Protein AF-A0A938MLS5-F1 (afdb_monomer)

pLDDT: mean 85.24, std 15.12, range [30.44, 98.56]

Secondary structure (DSSP, 8-state):
-PPPPP---------------PPP-SS-SSS-HHHHHHHT--TTS----EEEEE-PPPGGGGSTTGGGSTT--GGG-EEEEEEEEEEBTEEEEEEEESSS---TTEEEEEEEESS--TTSS---TTSTT-SEEEEEETTEEEEEEE-TTSSEEPPP-EEEEEETTEEEEEEE----EETTEEEEEEEEEEEETTTTEEEEE--SEEEEEEPPBSSPPPPSS----TTS--SS-SSS-HHHHHHHT--TTS----EEEEE---GGGT--SS-GGG--GGG-EEEEEEEEEETTEEEEEEEESS----TT-EEEEEE-SS--TTSS--SSSTT-SEEEEEETTEEEEEEE-TTS-EE---

Radius of gyration: 25.38 Å; Cα contacts (8 Å, |Δi|>4): 782; chains: 1; bounding box: 72×78×80 Å

Mean predicted aligned error: 13.2 Å

Structure (mmCIF, N/CA/C/O backbone):
data_AF-A0A938MLS5-F1
#
_entry.id   AF-A0A938MLS5-F1
#
loop_
_atom_site.group_PDB
_atom_site.id
_atom_site.type_symbol
_atom_site.label_atom_id
_atom_site.label_alt_id
_atom_site.label_comp_id
_atom_site.label_asym_id
_atom_site.label_entity_id
_atom_site.label_seq_id
_atom_site.pdbx_PDB_ins_code
_atom_site.Cartn_x
_atom_site.Cartn_y
_atom_site.Cartn_z
_atom_site.occupancy
_atom_site.B_iso_or_equiv
_atom_site.auth_seq_id
_atom_site.auth_comp_id
_atom_site.auth_asym_id
_atom_site.auth_atom_id
_atom_site.pdbx_PDB_model_num
ATOM 1 N N . MET A 1 1 ? 42.392 -46.126 56.881 1.00 40.50 1 MET A N 1
ATOM 2 C CA . MET A 1 1 ? 42.510 -45.158 55.770 1.00 40.50 1 MET A CA 1
ATOM 3 C C . MET A 1 1 ? 41.306 -45.331 54.859 1.00 40.50 1 MET A C 1
ATOM 5 O O . MET A 1 1 ? 41.223 -46.336 54.169 1.00 40.50 1 MET A O 1
ATOM 9 N N . ARG A 1 2 ? 40.318 -44.435 54.952 1.00 40.38 2 ARG A N 1
ATOM 10 C CA . ARG A 1 2 ? 39.109 -44.446 54.115 1.00 40.38 2 ARG A CA 1
ATOM 11 C C . ARG A 1 2 ? 39.270 -43.355 53.056 1.00 40.38 2 ARG A C 1
ATOM 13 O O . ARG A 1 2 ? 39.449 -42.197 53.412 1.00 40.38 2 ARG A O 1
ATOM 20 N N . TYR A 1 3 ? 39.267 -43.753 51.787 1.00 39.03 3 TYR A N 1
ATOM 21 C CA . TYR A 1 3 ? 39.334 -42.861 50.630 1.00 39.03 3 TYR A CA 1
ATOM 22 C C . TYR A 1 3 ? 38.008 -42.102 50.480 1.00 39.03 3 TYR A C 1
ATOM 24 O O . TYR A 1 3 ? 36.959 -42.720 50.306 1.00 39.03 3 TYR A O 1
ATOM 32 N N . VAL A 1 4 ? 38.064 -40.772 50.541 1.00 41.56 4 VAL A N 1
ATOM 33 C CA . VAL A 1 4 ? 36.954 -39.870 50.203 1.00 41.56 4 VAL A CA 1
ATOM 34 C C . VAL A 1 4 ? 37.092 -39.514 48.721 1.00 41.56 4 VAL A C 1
ATOM 36 O O . VAL A 1 4 ? 38.136 -39.026 48.297 1.00 41.56 4 VAL A O 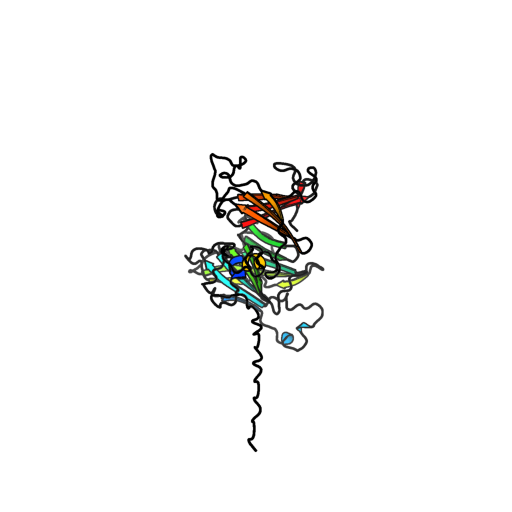1
ATOM 39 N N . ARG A 1 5 ? 36.061 -39.811 47.922 1.00 39.50 5 ARG A N 1
ATOM 40 C CA . ARG A 1 5 ? 35.966 -39.412 46.508 1.00 39.50 5 ARG A CA 1
ATOM 41 C C . ARG A 1 5 ? 35.558 -37.933 46.417 1.00 39.50 5 ARG A C 1
ATOM 43 O O . ARG A 1 5 ? 34.668 -37.539 47.171 1.00 39.50 5 ARG A O 1
ATOM 50 N N . PRO A 1 6 ? 36.137 -37.129 45.509 1.00 41.12 6 PRO A N 1
ATOM 51 C CA . PRO A 1 6 ? 35.698 -35.757 45.306 1.00 41.12 6 PRO A CA 1
ATOM 52 C C . PRO A 1 6 ? 34.398 -35.731 44.492 1.00 41.12 6 PRO A C 1
ATOM 54 O O . PRO A 1 6 ? 34.233 -36.458 43.512 1.00 41.12 6 PRO A O 1
ATOM 57 N N . LEU A 1 7 ? 33.470 -34.891 44.942 1.00 38.00 7 LEU A N 1
ATOM 58 C CA . LEU A 1 7 ? 32.201 -34.588 44.297 1.00 38.00 7 LEU A CA 1
ATOM 59 C C . LEU A 1 7 ? 32.482 -33.640 43.115 1.00 38.00 7 LEU A C 1
ATOM 61 O O . LEU A 1 7 ? 32.862 -32.490 43.323 1.00 38.00 7 LEU A O 1
ATOM 65 N N . CYS A 1 8 ? 32.329 -34.117 41.878 1.00 31.58 8 CYS A N 1
ATOM 66 C CA . CYS A 1 8 ? 32.271 -33.247 40.703 1.00 31.58 8 CYS A CA 1
ATOM 67 C C . CYS A 1 8 ? 30.942 -32.485 40.732 1.00 31.58 8 CYS A C 1
ATOM 69 O O . CYS A 1 8 ? 29.886 -33.059 40.477 1.00 31.58 8 CYS A O 1
ATOM 71 N N . VAL A 1 9 ? 31.002 -31.194 41.054 1.00 37.91 9 VAL A N 1
ATOM 72 C CA . VAL A 1 9 ? 29.896 -30.257 40.842 1.00 37.91 9 VAL A CA 1
ATOM 73 C C . VAL A 1 9 ? 29.817 -29.994 39.341 1.00 37.91 9 VAL A C 1
ATOM 75 O O . VAL A 1 9 ? 30.684 -29.340 38.767 1.00 37.91 9 VAL A O 1
ATOM 78 N N . LEU A 1 10 ? 28.811 -30.582 38.697 1.00 34.03 10 LEU A N 1
ATOM 79 C CA . LEU A 1 10 ? 28.478 -30.332 37.302 1.00 34.03 10 LEU A CA 1
ATOM 80 C C . LEU A 1 10 ? 27.717 -29.001 37.242 1.00 34.03 10 LEU A C 1
ATOM 82 O O . LEU A 1 10 ? 26.540 -28.933 37.594 1.00 34.03 10 LEU A O 1
ATOM 86 N N . THR A 1 11 ? 28.399 -27.930 36.850 1.00 38.31 11 THR A N 1
ATOM 87 C CA . THR A 1 11 ? 27.770 -26.635 36.585 1.00 38.31 11 THR A CA 1
ATOM 88 C C . THR A 1 11 ? 26.922 -26.764 35.319 1.00 38.31 11 THR A C 1
ATOM 90 O O . THR A 1 11 ? 27.451 -26.843 34.212 1.00 38.31 11 THR A O 1
ATOM 93 N N . LEU A 1 12 ? 25.601 -26.830 35.485 1.00 33.62 12 LEU A N 1
ATOM 94 C CA . LEU A 1 12 ? 24.630 -26.705 34.401 1.00 33.62 12 LEU A CA 1
ATOM 95 C C . LEU A 1 12 ? 24.704 -25.268 33.871 1.00 33.62 12 LEU A C 1
ATOM 97 O O . LEU A 1 12 ? 24.136 -24.346 34.449 1.00 33.62 12 LEU A O 1
ATOM 101 N N . VAL A 1 13 ? 25.456 -25.074 32.788 1.00 36.38 13 VAL A N 1
ATOM 102 C CA . VAL A 1 13 ? 25.395 -23.856 31.979 1.00 36.38 13 VAL A CA 1
ATOM 103 C C . VAL A 1 13 ? 24.046 -23.880 31.271 1.00 36.38 13 VAL A C 1
ATOM 105 O O . VAL A 1 13 ? 23.847 -24.614 30.304 1.00 36.38 13 VAL A O 1
ATOM 108 N N . SER A 1 14 ? 23.094 -23.116 31.796 1.00 35.25 14 SER A N 1
ATOM 109 C CA . SER A 1 14 ? 21.857 -22.777 31.106 1.00 35.25 14 SER A CA 1
ATOM 110 C C . SER A 1 14 ? 22.218 -22.040 29.816 1.00 35.25 14 SER A C 1
ATOM 112 O O . SER A 1 14 ? 22.591 -20.866 29.857 1.00 35.25 14 SER A O 1
ATOM 114 N N . LEU A 1 15 ? 22.133 -22.730 28.675 1.00 34.91 15 LEU A N 1
ATOM 115 C CA . LEU A 1 15 ? 22.033 -22.080 27.373 1.00 34.91 15 LEU A CA 1
ATOM 116 C C . LEU A 1 15 ? 20.741 -21.258 27.383 1.00 34.91 15 LEU A C 1
ATOM 118 O O . LEU A 1 15 ? 19.657 -21.778 27.118 1.00 34.91 15 LEU A O 1
ATOM 122 N N . ALA A 1 16 ? 20.862 -19.975 27.723 1.00 36.06 16 ALA A N 1
ATOM 123 C CA . ALA A 1 16 ? 19.875 -18.979 27.355 1.00 36.06 16 ALA A CA 1
ATOM 124 C C . ALA A 1 16 ? 19.794 -19.016 25.829 1.00 36.06 16 ALA A C 1
ATOM 126 O O . ALA A 1 16 ? 20.703 -18.590 25.118 1.00 36.06 16 ALA A O 1
ATOM 127 N N . SER A 1 17 ? 18.746 -19.670 25.343 1.00 37.03 17 SER A N 1
ATOM 128 C CA . SER A 1 17 ? 18.426 -19.723 23.931 1.00 37.03 17 SER A CA 1
ATOM 129 C C . SER A 1 17 ? 18.063 -18.299 23.543 1.00 37.03 17 SER A C 1
ATOM 131 O O . SER A 1 17 ? 17.009 -17.806 23.935 1.00 37.03 17 SER A O 1
ATOM 133 N N . CYS A 1 18 ? 18.960 -17.622 22.829 1.00 30.44 18 CYS A N 1
ATOM 134 C CA . CYS A 1 18 ? 18.618 -16.434 22.065 1.00 30.44 18 CYS A CA 1
ATOM 135 C C . CYS A 1 18 ? 17.619 -16.878 20.993 1.00 30.44 18 CYS A C 1
ATOM 137 O O . CYS A 1 18 ? 18.001 -17.186 19.866 1.00 30.44 18 CYS A O 1
ATOM 139 N N . PHE A 1 19 ? 16.344 -16.994 21.360 1.00 33.84 19 PHE A N 1
ATOM 140 C CA . PHE A 1 19 ? 15.273 -16.991 20.386 1.00 33.84 19 PHE A CA 1
ATOM 141 C C . PHE A 1 19 ? 15.296 -15.595 19.781 1.00 33.84 19 PHE A C 1
ATOM 143 O O . PHE A 1 19 ? 14.794 -14.642 20.370 1.00 33.84 19 PHE A O 1
ATOM 150 N N . SER A 1 20 ? 15.948 -15.463 18.626 1.00 37.16 20 SER A N 1
ATOM 151 C CA . SER A 1 20 ? 15.579 -14.427 17.675 1.00 37.16 20 SER A CA 1
ATOM 152 C C . SER A 1 20 ? 14.064 -14.512 17.552 1.00 37.16 20 SER A C 1
ATOM 154 O O . SER A 1 20 ? 13.547 -15.557 17.155 1.00 37.16 20 SER A O 1
ATOM 156 N N . ALA A 1 21 ? 13.360 -13.477 18.002 1.00 40.62 21 ALA A N 1
ATOM 157 C CA . ALA A 1 21 ? 11.932 -13.360 17.795 1.00 40.62 21 ALA A CA 1
ATOM 158 C C . ALA A 1 21 ? 11.723 -13.267 16.280 1.00 40.62 21 ALA A C 1
ATOM 160 O O . ALA A 1 21 ? 11.820 -12.195 15.691 1.00 40.62 21 ALA A O 1
ATOM 161 N N . PHE A 1 22 ? 11.555 -14.413 15.620 1.00 49.53 22 PHE A N 1
ATOM 162 C CA . PHE A 1 22 ? 10.971 -14.423 14.293 1.00 49.53 22 PHE A CA 1
ATOM 163 C C . PHE A 1 22 ? 9.578 -13.837 14.469 1.00 49.53 22 PHE A C 1
ATOM 165 O O . PHE A 1 22 ? 8.822 -14.309 15.322 1.00 49.53 22 PHE A O 1
ATOM 172 N N . ALA A 1 23 ? 9.287 -12.772 13.724 1.00 68.44 23 ALA A N 1
ATOM 173 C CA . ALA A 1 23 ? 7.943 -12.229 13.668 1.00 68.44 23 ALA A CA 1
ATOM 174 C C . ALA A 1 23 ? 6.982 -13.387 13.352 1.00 68.44 23 ALA A C 1
ATOM 176 O O . ALA A 1 23 ? 7.287 -14.228 12.502 1.00 68.44 23 ALA A O 1
ATOM 177 N N . GLN A 1 24 ? 5.897 -13.487 14.118 1.00 83.75 24 GLN A N 1
ATOM 178 C CA . GLN A 1 24 ? 4.933 -14.576 13.994 1.00 83.75 24 GLN A CA 1
ATOM 179 C C . GLN A 1 24 ? 4.370 -14.599 12.565 1.00 83.75 24 GLN A C 1
ATOM 181 O O . GLN A 1 24 ? 4.026 -13.545 12.045 1.00 83.75 24 GLN A O 1
ATOM 186 N N . ASP A 1 25 ? 4.329 -15.778 11.951 1.00 88.12 25 ASP A N 1
ATOM 187 C CA . ASP A 1 25 ? 3.757 -16.057 10.625 1.00 88.12 25 ASP A CA 1
ATOM 188 C C . ASP A 1 25 ? 2.872 -17.300 10.799 1.00 88.12 25 ASP A C 1
ATOM 190 O O . ASP A 1 25 ? 3.352 -18.440 10.862 1.00 88.12 25 ASP A O 1
ATOM 194 N N . THR A 1 26 ? 1.589 -17.056 11.060 1.00 87.19 26 THR A N 1
ATOM 195 C CA . THR A 1 26 ? 0.639 -18.050 11.567 1.00 87.19 26 THR A CA 1
ATOM 196 C C . THR A 1 26 ? 0.266 -19.090 10.509 1.00 87.19 26 THR A C 1
ATOM 198 O O . THR A 1 26 ? 0.048 -20.257 10.855 1.00 87.19 26 THR A O 1
ATOM 201 N N . ASP A 1 27 ? 0.223 -18.717 9.231 1.00 91.25 27 ASP A N 1
ATOM 202 C CA . ASP A 1 27 ? -0.108 -19.623 8.128 1.00 91.25 27 ASP A CA 1
ATOM 203 C C . ASP A 1 27 ? 1.104 -20.087 7.301 1.00 91.25 27 ASP A C 1
ATOM 205 O O . ASP A 1 27 ? 0.963 -20.977 6.453 1.00 91.25 27 ASP A O 1
ATOM 209 N N . SER A 1 28 ? 2.301 -19.596 7.641 1.00 92.44 28 SER A N 1
ATOM 210 C CA . SER A 1 28 ? 3.584 -19.982 7.052 1.00 92.44 28 SER A CA 1
ATOM 211 C C . SER A 1 28 ? 3.696 -19.671 5.557 1.00 92.44 28 SER A C 1
ATOM 213 O O . SER A 1 28 ? 4.365 -20.410 4.820 1.00 92.44 28 SER A O 1
ATOM 215 N N . ASP A 1 29 ? 3.050 -18.603 5.088 1.00 90.31 29 ASP A N 1
ATOM 216 C CA . ASP A 1 29 ? 3.154 -18.136 3.702 1.00 90.31 29 ASP A CA 1
ATOM 217 C C . ASP A 1 29 ? 4.360 -17.206 3.449 1.00 90.31 29 ASP A C 1
ATOM 219 O O . ASP A 1 29 ? 4.709 -16.908 2.295 1.00 90.31 29 ASP A O 1
ATOM 223 N N . GLY A 1 30 ? 5.069 -16.835 4.520 1.00 89.19 30 GLY A N 1
ATOM 224 C CA . GLY A 1 30 ? 6.249 -15.981 4.507 1.00 89.19 30 GLY A CA 1
ATOM 225 C C . GLY A 1 30 ? 5.959 -14.496 4.735 1.00 89.19 30 GLY A C 1
ATOM 226 O O . GLY A 1 30 ? 6.896 -13.693 4.638 1.00 89.19 30 GLY A O 1
ATOM 227 N N . LEU A 1 31 ? 4.710 -14.108 5.002 1.00 89.62 31 LEU A N 1
ATOM 228 C CA . LEU A 1 31 ? 4.329 -12.789 5.499 1.00 89.62 31 LEU A CA 1
ATOM 229 C C . LEU A 1 31 ? 4.125 -12.852 7.023 1.00 89.62 31 LEU A C 1
ATOM 231 O O . LEU A 1 31 ? 3.335 -13.647 7.504 1.00 89.62 31 LEU A O 1
ATOM 235 N N . PRO A 1 32 ? 4.795 -11.996 7.811 1.00 88.06 32 PRO A N 1
ATOM 236 C CA . PRO A 1 32 ? 4.496 -11.900 9.233 1.00 88.06 32 PRO A CA 1
ATOM 237 C C . PRO A 1 32 ? 3.084 -11.365 9.501 1.00 88.06 32 PRO A C 1
ATOM 239 O O . PRO A 1 32 ? 2.665 -10.397 8.860 1.00 88.06 32 PRO A O 1
ATOM 242 N N . ASP A 1 33 ? 2.422 -11.879 10.537 1.00 81.31 33 ASP A N 1
ATOM 243 C CA . ASP A 1 33 ? 1.063 -11.523 10.964 1.00 81.31 33 ASP A CA 1
ATOM 244 C C . ASP A 1 33 ? 0.868 -10.000 11.101 1.00 81.31 33 ASP A C 1
ATOM 246 O O . ASP A 1 33 ? -0.179 -9.445 10.753 1.00 81.31 33 ASP A O 1
ATOM 250 N N . ALA A 1 34 ? 1.885 -9.290 11.600 1.00 76.19 34 ALA A N 1
ATOM 251 C CA . ALA A 1 34 ? 1.857 -7.834 11.749 1.00 76.19 34 ALA A CA 1
ATOM 252 C C . ALA A 1 34 ? 1.826 -7.112 10.389 1.00 76.19 34 ALA A C 1
ATOM 254 O O . ALA A 1 34 ? 1.058 -6.162 10.181 1.00 76.19 34 ALA A O 1
ATOM 255 N N . LEU A 1 35 ? 2.628 -7.585 9.430 1.00 81.81 35 LEU A N 1
ATOM 256 C CA . LEU A 1 35 ? 2.635 -7.066 8.066 1.00 81.81 35 LEU A CA 1
ATOM 257 C C . LEU A 1 35 ? 1.309 -7.378 7.366 1.00 81.81 35 LEU A C 1
ATOM 259 O O . LEU A 1 35 ? 0.753 -6.522 6.677 1.00 81.81 35 LEU A O 1
ATOM 263 N N . GLU A 1 36 ? 0.763 -8.563 7.586 1.00 86.81 36 GLU A N 1
ATOM 264 C CA . GLU A 1 36 ? -0.542 -8.957 7.076 1.00 86.81 36 GLU A CA 1
ATOM 265 C C . GLU A 1 36 ? -1.688 -8.098 7.611 1.00 86.81 36 GLU A C 1
ATOM 267 O O . GLU A 1 36 ? -2.502 -7.589 6.834 1.00 86.81 36 GLU A O 1
ATOM 272 N N . ALA A 1 37 ? -1.716 -7.839 8.920 1.00 79.94 37 ALA A N 1
ATOM 273 C CA . ALA A 1 37 ? -2.691 -6.944 9.538 1.00 79.94 37 ALA A CA 1
ATOM 274 C C . ALA A 1 37 ? -2.623 -5.529 8.938 1.00 79.94 37 ALA A C 1
ATOM 276 O O . ALA A 1 37 ? -3.653 -4.905 8.658 1.00 79.94 37 ALA A O 1
ATOM 277 N N . ARG A 1 38 ? -1.407 -5.035 8.670 1.00 79.50 38 ARG A N 1
ATOM 278 C CA . ARG A 1 38 ? -1.177 -3.752 7.991 1.00 79.50 38 ARG A CA 1
ATOM 279 C C . ARG A 1 38 ? -1.649 -3.768 6.536 1.00 79.50 38 ARG A C 1
ATOM 281 O O . ARG A 1 38 ? -2.229 -2.789 6.060 1.00 79.50 38 ARG A O 1
ATOM 288 N N . LEU A 1 39 ? -1.411 -4.860 5.814 1.00 86.81 39 LEU A N 1
ATOM 289 C CA . LEU A 1 39 ? -1.849 -5.035 4.429 1.00 86.81 39 LEU A CA 1
ATOM 290 C C . LEU A 1 39 ? -3.354 -5.335 4.329 1.00 86.81 39 LEU A C 1
ATOM 292 O O . LEU A 1 39 ? -3.946 -5.141 3.264 1.00 86.81 39 LEU A O 1
ATOM 296 N N . GLY A 1 40 ? -4.006 -5.734 5.421 1.00 87.31 40 GLY A N 1
ATOM 297 C CA . GLY A 1 40 ? -5.393 -6.193 5.432 1.00 87.31 40 GLY A CA 1
ATOM 298 C C . GLY A 1 40 ? -5.558 -7.554 4.747 1.00 87.31 40 GLY A C 1
ATOM 299 O O . GLY A 1 40 ? -6.551 -7.755 4.035 1.00 87.31 40 GLY A O 1
ATOM 300 N N . THR A 1 41 ? -4.572 -8.442 4.894 1.00 89.69 41 THR A N 1
ATOM 301 C CA . THR A 1 41 ? -4.698 -9.887 4.628 1.00 89.69 41 THR A CA 1
ATOM 302 C C . THR A 1 41 ? -5.110 -10.604 5.919 1.00 89.69 41 THR A C 1
ATOM 304 O O . THR A 1 41 ? -5.488 -9.947 6.892 1.00 89.69 41 THR A O 1
ATOM 307 N N . ASN A 1 42 ? -5.197 -11.934 5.910 1.00 88.12 42 ASN A N 1
ATOM 308 C CA . ASN A 1 42 ? -5.632 -12.699 7.076 1.00 88.12 42 ASN A CA 1
ATOM 309 C C . ASN A 1 42 ? -4.524 -13.667 7.498 1.00 88.12 42 ASN A C 1
ATOM 311 O O . ASN A 1 42 ? -4.365 -14.645 6.774 1.00 88.12 42 ASN A O 1
ATOM 315 N N . PRO A 1 43 ? -3.940 -13.500 8.700 1.00 87.75 43 PRO A N 1
ATOM 316 C CA . PRO A 1 43 ? -2.814 -14.326 9.136 1.00 87.75 43 PRO A CA 1
ATOM 317 C C . PRO A 1 43 ? -3.065 -15.817 9.317 1.00 87.75 43 PRO A C 1
ATOM 319 O O . PRO A 1 43 ? -2.157 -16.602 9.550 1.00 87.75 43 PRO A O 1
ATOM 322 N N . ALA A 1 44 ? -4.325 -16.237 9.270 1.00 88.62 44 ALA A N 1
ATOM 323 C CA . ALA A 1 44 ? -4.684 -17.644 9.325 1.00 88.62 44 ALA A CA 1
ATOM 324 C C . ALA A 1 44 ? -4.906 -18.260 7.933 1.00 88.62 44 ALA A C 1
ATOM 326 O O . ALA A 1 44 ? -5.380 -19.398 7.854 1.00 88.62 44 ALA A O 1
ATOM 327 N N . VAL A 1 45 ? -4.689 -17.521 6.837 1.00 89.44 45 VAL A N 1
ATOM 328 C CA . VAL A 1 45 ? -4.978 -17.987 5.476 1.00 89.44 45 VAL A CA 1
ATOM 329 C C . VAL A 1 45 ? -3.901 -17.560 4.488 1.00 89.44 45 VAL A C 1
ATOM 331 O O . VAL A 1 45 ? -3.988 -16.482 3.904 1.00 89.44 45 VAL A O 1
ATOM 334 N N . ALA A 1 46 ? -3.031 -18.524 4.186 1.00 93.44 46 ALA A N 1
ATOM 335 C CA . ALA A 1 46 ? -1.909 -18.351 3.281 1.00 93.44 46 ALA A CA 1
ATOM 336 C C . ALA A 1 46 ? -2.345 -17.829 1.907 1.00 93.44 46 ALA A C 1
ATOM 338 O O . ALA A 1 46 ? -3.156 -18.459 1.202 1.00 93.44 46 ALA A O 1
ATOM 339 N N . GLU A 1 47 ? -1.762 -16.709 1.484 1.00 92.06 47 GLU A N 1
ATOM 340 C CA . GLU A 1 47 ? -2.052 -16.112 0.191 1.00 92.06 47 GLU A CA 1
ATOM 341 C C . GLU A 1 47 ? -1.159 -16.709 -0.899 1.00 92.06 47 GLU A C 1
ATOM 343 O O . GLU A 1 47 ? 0.065 -16.573 -0.938 1.00 92.06 47 GLU A O 1
ATOM 348 N N . LYS A 1 48 ? -1.787 -17.374 -1.872 1.00 92.88 48 LYS A N 1
ATOM 349 C CA . LYS A 1 48 ? -1.051 -17.969 -2.989 1.00 92.88 48 LYS A CA 1
ATOM 350 C C . LYS A 1 48 ? -0.629 -16.888 -3.986 1.00 92.88 48 LYS A C 1
ATOM 352 O O . LYS A 1 48 ? -1.408 -16.531 -4.868 1.00 92.88 48 LYS A O 1
ATOM 357 N N . LEU A 1 49 ? 0.609 -16.419 -3.882 1.00 95.94 49 LEU A N 1
ATOM 358 C CA . LEU A 1 49 ? 1.224 -15.490 -4.833 1.00 95.94 49 LEU A CA 1
ATOM 359 C C . LEU A 1 49 ? 1.616 -16.205 -6.138 1.00 95.94 49 LEU A C 1
ATOM 361 O O . LEU A 1 49 ? 2.538 -17.021 -6.160 1.00 95.94 49 LEU A O 1
ATOM 365 N N . ASP A 1 50 ? 0.936 -15.881 -7.240 1.00 96.44 50 ASP A N 1
ATOM 366 C CA . ASP A 1 50 ? 1.293 -16.356 -8.581 1.00 96.44 50 ASP A CA 1
ATOM 367 C C . ASP A 1 50 ? 2.140 -15.291 -9.303 1.00 96.44 50 ASP A C 1
ATOM 369 O O . ASP A 1 50 ? 1.796 -14.108 -9.303 1.00 96.44 50 ASP A O 1
ATOM 373 N N . ALA A 1 51 ? 3.249 -15.688 -9.933 1.00 97.25 51 ALA A N 1
ATOM 374 C CA . ALA A 1 51 ? 4.076 -14.762 -10.707 1.00 97.25 51 ALA A CA 1
ATOM 375 C C . ALA A 1 51 ? 3.340 -14.315 -11.982 1.00 97.25 51 ALA A C 1
ATOM 377 O O . ALA A 1 51 ? 2.917 -15.145 -12.786 1.00 97.25 51 ALA A O 1
ATOM 378 N N . VAL A 1 52 ? 3.215 -13.001 -12.174 1.00 97.69 52 VAL A N 1
ATOM 379 C CA . VAL A 1 52 ? 2.595 -12.387 -13.365 1.00 97.69 52 VAL A CA 1
ATOM 380 C C . VAL A 1 52 ? 3.623 -11.718 -14.275 1.00 97.69 52 VAL A C 1
ATOM 382 O O . VAL A 1 52 ? 3.339 -11.439 -15.437 1.00 97.69 52 VAL A O 1
ATOM 385 N N . TRP A 1 53 ? 4.833 -11.490 -13.763 1.00 98.06 53 TRP A N 1
ATOM 386 C CA . TRP A 1 53 ? 5.981 -11.013 -14.522 1.00 98.06 53 TRP A CA 1
ATOM 387 C C . TRP A 1 53 ? 7.282 -11.462 -13.857 1.00 98.06 53 TRP A C 1
ATOM 389 O O . TRP A 1 53 ? 7.394 -11.410 -12.631 1.00 98.06 53 TRP A O 1
ATOM 399 N N . GLU A 1 54 ? 8.276 -11.846 -14.660 1.00 97.19 54 GLU A N 1
ATOM 400 C CA . GLU A 1 54 ? 9.625 -12.163 -14.189 1.00 97.19 54 GLU A CA 1
ATOM 401 C C . GLU A 1 54 ? 10.696 -11.650 -15.164 1.00 97.19 54 GLU A C 1
ATOM 403 O O . GLU A 1 54 ? 10.577 -11.799 -16.382 1.00 97.19 54 GLU A O 1
ATOM 408 N N . LYS A 1 55 ? 11.782 -11.102 -14.614 1.00 94.50 55 LYS A N 1
ATOM 409 C CA . LYS A 1 55 ? 13.031 -10.779 -15.309 1.00 94.50 55 LYS A CA 1
ATOM 410 C C . LYS A 1 55 ? 14.142 -11.667 -14.740 1.00 94.50 55 LYS A C 1
ATOM 412 O O . LYS A 1 55 ? 14.641 -11.384 -13.646 1.00 94.50 55 LYS A O 1
ATOM 417 N N . PRO A 1 56 ? 14.549 -12.733 -15.450 1.00 89.06 56 PRO A N 1
ATOM 418 C CA . PRO A 1 56 ? 15.618 -13.603 -14.980 1.00 89.06 56 PRO A CA 1
ATOM 419 C C . PRO A 1 56 ? 16.948 -12.849 -14.902 1.00 89.06 56 PRO A C 1
ATOM 421 O O . PRO A 1 56 ? 17.161 -11.854 -15.599 1.00 89.06 56 PRO A O 1
ATOM 424 N N . ALA A 1 57 ? 17.856 -13.341 -14.058 1.00 86.00 57 ALA A N 1
ATOM 425 C CA . ALA A 1 57 ? 19.204 -12.799 -13.991 1.00 86.00 57 ALA A CA 1
ATOM 426 C C . ALA A 1 57 ? 19.961 -13.071 -15.299 1.00 86.00 57 ALA A C 1
ATOM 428 O O . ALA A 1 57 ? 20.019 -14.217 -15.758 1.00 86.00 57 ALA A O 1
ATOM 429 N N . ALA A 1 58 ? 20.551 -12.035 -15.895 1.00 84.00 58 ALA A N 1
ATOM 430 C CA . ALA A 1 58 ? 21.386 -12.201 -17.082 1.00 84.00 58 ALA A CA 1
ATOM 431 C C . ALA A 1 58 ? 22.675 -12.978 -16.731 1.00 84.00 58 ALA A C 1
ATOM 433 O O . ALA A 1 58 ? 23.145 -12.893 -15.594 1.00 84.00 58 ALA A O 1
ATOM 434 N N . PRO A 1 59 ? 23.302 -13.707 -17.673 1.00 84.38 59 PRO A N 1
ATOM 435 C CA . PRO A 1 59 ? 24.545 -14.443 -17.402 1.00 84.38 59 PRO A CA 1
ATOM 436 C C . PRO A 1 59 ? 25.660 -13.557 -16.820 1.00 84.38 59 PRO A C 1
ATOM 438 O O . PRO A 1 59 ? 26.430 -13.970 -15.958 1.00 84.38 59 PRO A O 1
ATOM 441 N N . GLU A 1 60 ? 25.721 -12.302 -17.253 1.00 82.31 60 GLU A N 1
ATOM 442 C CA . GLU A 1 60 ? 26.654 -11.284 -16.776 1.00 82.31 60 GLU A CA 1
ATOM 443 C C . GLU A 1 60 ? 26.468 -10.964 -15.294 1.00 82.31 60 GLU A C 1
ATOM 445 O O . GLU A 1 60 ? 27.453 -10.668 -14.621 1.00 82.31 60 GLU A O 1
ATOM 450 N N . GLU A 1 61 ? 25.234 -11.044 -14.798 1.00 82.00 61 GLU A N 1
ATOM 451 C CA . GLU A 1 61 ? 24.855 -10.766 -13.408 1.00 82.00 61 GLU A CA 1
ATOM 452 C C . GLU A 1 61 ? 25.297 -11.879 -12.455 1.00 82.00 61 GLU A C 1
ATOM 454 O O . GLU A 1 61 ? 25.406 -11.666 -11.253 1.00 82.00 61 GLU A O 1
ATOM 459 N N . GLN A 1 62 ? 25.614 -13.056 -12.998 1.00 80.75 62 GLN A N 1
ATOM 460 C CA . GLN A 1 62 ? 26.118 -14.203 -12.241 1.00 80.75 62 GLN A CA 1
ATOM 461 C C . GLN A 1 62 ? 27.634 -14.119 -12.002 1.00 80.75 62 GLN A C 1
ATOM 463 O O . GLN A 1 62 ? 28.194 -14.920 -11.253 1.00 80.75 62 GLN A O 1
ATOM 468 N N . LYS A 1 63 ? 28.325 -13.171 -12.650 1.00 84.06 63 LYS A N 1
ATOM 469 C CA . LYS A 1 63 ? 29.769 -12.978 -12.487 1.00 84.06 63 LYS A CA 1
ATOM 470 C C . LYS A 1 63 ? 30.056 -12.336 -11.116 1.00 84.06 63 LYS A C 1
ATOM 472 O O . LYS A 1 63 ? 29.379 -11.368 -10.758 1.00 84.06 63 LYS A O 1
ATOM 477 N N . PRO A 1 64 ? 31.073 -12.809 -10.365 1.00 81.81 64 PRO A N 1
ATOM 478 C CA . PRO A 1 64 ? 31.478 -12.182 -9.106 1.00 81.81 64 PRO A CA 1
ATOM 479 C C . PRO A 1 64 ? 31.745 -10.681 -9.276 1.00 81.81 64 PRO A C 1
ATOM 481 O O . PRO A 1 64 ? 32.332 -10.266 -10.276 1.00 81.81 64 PRO A O 1
ATOM 484 N N . GLY A 1 65 ? 31.296 -9.871 -8.315 1.00 79.38 65 GLY A N 1
ATOM 485 C CA . GLY A 1 65 ? 31.454 -8.414 -8.340 1.00 79.38 65 GLY A CA 1
ATOM 486 C C . GLY A 1 65 ? 30.498 -7.667 -9.281 1.00 79.38 65 GLY A C 1
ATOM 487 O O . GLY A 1 65 ? 30.597 -6.447 -9.389 1.00 79.38 65 GLY A O 1
ATOM 488 N N . PHE A 1 66 ? 29.549 -8.333 -9.960 1.00 82.25 66 PHE A N 1
ATOM 489 C CA . PHE A 1 66 ? 28.576 -7.622 -10.804 1.00 82.25 66 PHE A CA 1
ATOM 490 C C . PHE A 1 66 ? 27.765 -6.592 -10.006 1.00 82.25 66 PHE A C 1
ATOM 492 O O . PHE A 1 66 ? 27.595 -5.462 -10.461 1.00 82.25 66 PHE A O 1
ATOM 499 N N . PHE A 1 67 ? 27.301 -6.973 -8.816 1.00 78.12 67 PHE A N 1
ATOM 500 C CA . PHE A 1 67 ? 26.496 -6.113 -7.947 1.00 78.12 67 PHE A CA 1
ATOM 501 C C . PHE A 1 67 ? 27.308 -5.016 -7.237 1.00 78.12 67 PHE A C 1
ATOM 503 O O . PHE A 1 67 ? 26.720 -4.124 -6.640 1.00 78.12 67 PHE A O 1
ATOM 510 N N . GLU A 1 68 ? 28.640 -5.046 -7.338 1.00 82.19 68 GLU A N 1
ATOM 511 C CA . GLU A 1 68 ? 29.551 -4.033 -6.777 1.00 82.19 68 GLU A CA 1
ATOM 512 C C . GLU A 1 68 ? 29.863 -2.911 -7.783 1.00 82.19 68 GLU A C 1
ATOM 514 O O . GLU A 1 68 ? 30.621 -1.984 -7.491 1.00 82.19 68 GLU A O 1
ATOM 519 N N . LYS A 1 69 ? 29.297 -2.983 -8.996 1.00 80.69 69 LYS A N 1
ATOM 520 C CA . LYS A 1 69 ? 29.498 -1.966 -10.029 1.00 80.69 69 LYS A CA 1
ATOM 521 C C . LYS A 1 69 ? 28.965 -0.605 -9.562 1.00 80.69 69 LYS A C 1
ATOM 523 O O . LYS A 1 69 ? 27.819 -0.527 -9.117 1.00 80.69 69 LYS A O 1
ATOM 528 N N . PRO A 1 70 ? 29.735 0.486 -9.739 1.00 79.44 70 PRO A N 1
ATOM 529 C CA . PRO A 1 70 ? 29.268 1.829 -9.417 1.00 79.44 70 PRO A CA 1
ATOM 530 C C . PRO A 1 70 ? 27.936 2.150 -10.105 1.00 79.44 70 PRO A C 1
ATOM 532 O O . PRO A 1 70 ? 27.800 1.972 -11.315 1.00 79.44 70 PRO A O 1
ATOM 535 N N . GLY A 1 71 ? 26.964 2.627 -9.326 1.00 78.50 71 GLY A N 1
ATOM 536 C CA . GLY A 1 71 ? 25.634 3.007 -9.813 1.00 78.50 71 GLY A CA 1
ATOM 537 C C . GLY A 1 71 ? 24.622 1.862 -9.923 1.00 78.50 71 GLY A C 1
ATOM 538 O O . GLY A 1 71 ? 23.460 2.130 -10.214 1.00 78.50 71 GLY A O 1
ATOM 539 N N . PHE A 1 72 ? 25.013 0.610 -9.667 1.00 85.06 72 PHE A N 1
ATOM 540 C CA . PHE A 1 72 ? 24.064 -0.495 -9.545 1.00 85.06 72 PHE A CA 1
ATOM 541 C C . PHE A 1 72 ? 23.524 -0.593 -8.109 1.00 85.06 72 PHE A C 1
ATOM 543 O O . PHE A 1 7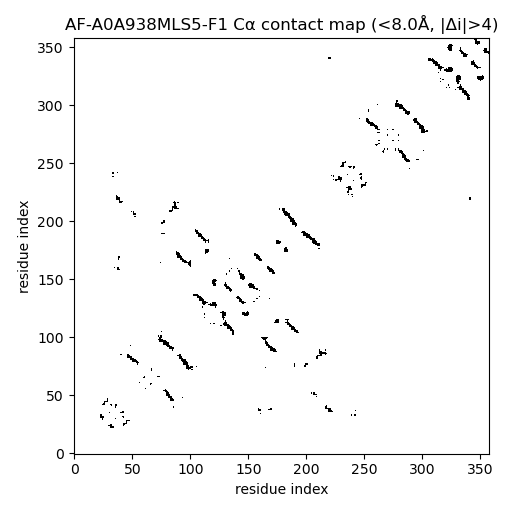2 ? 24.283 -0.474 -7.151 1.00 85.06 72 PHE A O 1
ATOM 550 N N . SER A 1 73 ? 22.223 -0.861 -7.956 1.00 90.25 73 SER A N 1
ATOM 551 C CA . SER A 1 73 ? 21.618 -1.220 -6.668 1.00 90.25 73 SER A CA 1
ATOM 552 C C . SER A 1 73 ? 20.717 -2.440 -6.829 1.00 90.25 73 SER A C 1
ATOM 554 O O . SER A 1 73 ? 19.710 -2.396 -7.538 1.00 90.25 73 SER A O 1
ATOM 556 N N . ALA A 1 74 ? 21.058 -3.524 -6.125 1.00 91.88 74 ALA A N 1
ATOM 557 C CA . ALA A 1 74 ? 20.246 -4.740 -6.099 1.00 91.88 74 ALA A CA 1
ATOM 558 C C . ALA A 1 74 ? 18.850 -4.472 -5.507 1.00 91.88 74 ALA A C 1
ATOM 560 O O . ALA A 1 74 ? 17.868 -5.068 -5.947 1.00 91.88 74 ALA A O 1
ATOM 561 N N . GLY A 1 75 ? 18.760 -3.533 -4.559 1.00 93.44 75 GLY A N 1
ATOM 562 C CA . GLY A 1 75 ? 17.517 -3.111 -3.912 1.00 93.44 75 GLY A CA 1
ATOM 563 C C . GLY A 1 75 ? 16.595 -2.253 -4.775 1.00 93.44 75 GLY A C 1
ATOM 564 O O . GLY A 1 75 ? 15.470 -1.981 -4.367 1.00 93.44 75 GLY A O 1
ATOM 565 N N . ARG A 1 76 ? 17.047 -1.834 -5.966 1.00 94.69 76 ARG A N 1
ATOM 566 C CA . ARG A 1 76 ? 16.246 -1.102 -6.965 1.00 94.69 76 ARG A CA 1
ATOM 567 C C . ARG A 1 76 ? 16.025 -1.886 -8.263 1.00 94.69 76 ARG A C 1
ATOM 569 O O . ARG A 1 76 ? 15.324 -1.419 -9.157 1.00 94.69 76 ARG A O 1
ATOM 576 N N . ASP A 1 77 ? 16.595 -3.081 -8.377 1.00 94.06 77 ASP A N 1
ATOM 577 C CA . ASP A 1 77 ? 16.501 -3.920 -9.569 1.00 94.06 77 ASP A CA 1
ATOM 578 C C . ASP A 1 77 ? 15.352 -4.928 -9.443 1.00 94.06 77 ASP A C 1
ATOM 580 O O . ASP A 1 77 ? 15.495 -6.000 -8.853 1.00 94.06 77 ASP A O 1
ATOM 584 N N . LEU A 1 78 ? 14.191 -4.544 -9.976 1.00 96.38 78 LEU A N 1
ATOM 585 C CA . LEU A 1 78 ? 12.953 -5.321 -9.933 1.00 96.38 78 LEU A CA 1
ATOM 586 C C . LEU A 1 78 ? 13.068 -6.608 -10.770 1.00 96.38 78 LEU A C 1
ATOM 588 O O . LEU A 1 78 ? 13.405 -6.569 -11.957 1.00 96.38 78 LEU A O 1
ATOM 592 N N . ARG A 1 79 ? 12.745 -7.753 -10.158 1.00 96.19 79 ARG A N 1
ATOM 593 C CA . ARG A 1 79 ? 12.894 -9.097 -10.742 1.00 96.19 79 ARG A CA 1
ATOM 594 C C . ARG A 1 79 ? 11.598 -9.852 -10.914 1.00 96.19 79 ARG A C 1
ATOM 596 O O . ARG A 1 79 ? 11.493 -10.606 -11.877 1.00 96.19 79 ARG A O 1
ATOM 603 N N . LYS A 1 80 ? 10.627 -9.674 -10.021 1.00 98.00 80 LYS A N 1
ATOM 604 C CA . LYS A 1 80 ? 9.323 -10.332 -10.144 1.00 98.00 80 LYS A CA 1
ATOM 605 C C . LYS A 1 80 ? 8.194 -9.415 -9.723 1.00 98.00 80 LYS A C 1
ATOM 607 O O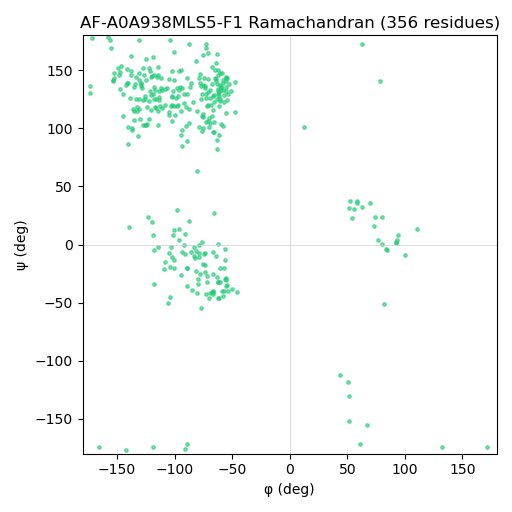 . LYS A 1 80 ? 8.364 -8.579 -8.841 1.00 98.00 80 LYS A O 1
ATOM 612 N N . ILE A 1 81 ? 7.035 -9.633 -10.326 1.00 98.56 81 ILE A N 1
ATOM 613 C CA . ILE A 1 81 ? 5.760 -9.148 -9.812 1.00 98.56 81 ILE A CA 1
ATOM 614 C C . ILE A 1 81 ? 4.881 -10.375 -9.616 1.00 98.56 81 ILE A C 1
ATOM 616 O O . ILE A 1 81 ? 4.676 -11.154 -10.550 1.00 98.56 81 ILE A O 1
ATOM 620 N N . LEU A 1 82 ? 4.390 -10.551 -8.395 1.00 98.31 82 LEU A N 1
ATOM 621 C CA . LEU A 1 82 ? 3.468 -11.612 -8.021 1.00 98.31 82 LEU A CA 1
ATOM 622 C C . LEU A 1 82 ? 2.116 -11.015 -7.633 1.00 98.31 82 LEU A C 1
ATOM 624 O O . LEU A 1 82 ? 2.045 -9.875 -7.169 1.00 98.31 82 LEU A O 1
ATOM 628 N N . LEU A 1 83 ? 1.058 -11.796 -7.815 1.00 98.19 83 LEU A N 1
ATOM 629 C CA . LEU A 1 83 ? -0.319 -11.395 -7.564 1.00 98.19 83 LEU A CA 1
ATOM 630 C C . LEU A 1 83 ? -1.076 -12.498 -6.819 1.00 98.19 83 LEU A C 1
ATOM 632 O O . LEU A 1 83 ? -1.029 -13.665 -7.211 1.00 98.19 83 LEU A O 1
ATOM 636 N N . ALA A 1 84 ? -1.834 -12.110 -5.798 1.00 97.31 84 ALA A N 1
ATOM 637 C CA . ALA A 1 84 ? -2.823 -12.950 -5.128 1.00 97.31 84 ALA A CA 1
ATOM 638 C C . ALA A 1 84 ? -4.163 -12.211 -4.998 1.00 97.31 84 ALA A C 1
ATOM 640 O O . ALA A 1 84 ? -4.198 -10.987 -4.836 1.00 97.31 84 ALA A O 1
ATOM 641 N N . ASN A 1 85 ? -5.274 -12.955 -5.049 1.00 96.38 85 ASN A N 1
ATOM 642 C CA . ASN A 1 85 ? -6.575 -12.435 -4.633 1.00 96.38 85 ASN A CA 1
ATOM 643 C C . A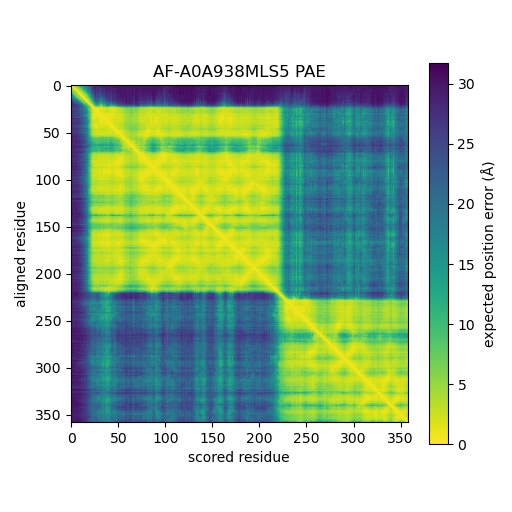SN A 1 85 ? -6.824 -12.810 -3.169 1.00 96.38 85 ASN A C 1
ATOM 645 O O . ASN A 1 85 ? -7.001 -13.988 -2.865 1.00 96.38 85 ASN A O 1
ATOM 649 N N . VAL A 1 86 ? -6.897 -11.794 -2.311 1.00 95.06 86 VAL A N 1
ATOM 650 C CA . VAL A 1 86 ? -7.117 -11.945 -0.866 1.00 95.06 86 VAL A CA 1
ATOM 651 C C . VAL A 1 86 ? -8.595 -12.245 -0.595 1.00 95.06 86 VAL A C 1
ATOM 653 O O . VAL A 1 86 ? -8.963 -13.226 0.058 1.00 95.06 86 VAL A O 1
ATOM 656 N N . ALA A 1 87 ? -9.472 -11.372 -1.108 1.00 91.38 87 ALA A N 1
ATOM 657 C CA . ALA A 1 87 ? -10.922 -11.433 -0.925 1.00 91.38 87 ALA A CA 1
ATOM 658 C C . ALA A 1 87 ? -11.640 -10.377 -1.782 1.00 91.38 87 ALA A C 1
ATOM 660 O O . ALA A 1 87 ? -11.242 -9.211 -1.790 1.00 91.38 87 ALA A O 1
ATOM 661 N N . GLY A 1 88 ? -12.740 -10.732 -2.452 1.00 92.19 88 GLY A N 1
ATOM 662 C CA . GLY A 1 88 ? -13.471 -9.817 -3.336 1.00 92.19 88 GLY A CA 1
ATOM 663 C C . GLY A 1 88 ? -12.534 -9.153 -4.347 1.00 92.19 88 GLY A C 1
ATOM 664 O O . GLY A 1 88 ? -11.693 -9.820 -4.944 1.00 92.19 88 GLY A O 1
ATOM 665 N N . ASN A 1 89 ? -12.615 -7.828 -4.465 1.00 93.50 89 ASN A N 1
ATOM 666 C CA . ASN A 1 89 ? -11.709 -7.014 -5.282 1.00 93.50 89 ASN A CA 1
ATOM 667 C C . ASN A 1 89 ? -10.420 -6.568 -4.548 1.00 93.50 89 ASN A C 1
ATOM 669 O O . ASN A 1 89 ? -9.805 -5.573 -4.929 1.00 93.50 89 ASN A O 1
ATOM 673 N N . ARG A 1 90 ? -10.022 -7.241 -3.458 1.00 96.12 90 ARG A N 1
ATOM 674 C CA . ARG A 1 90 ? -8.744 -6.989 -2.778 1.00 96.12 90 ARG A CA 1
ATOM 675 C C . ARG A 1 90 ? -7.649 -7.869 -3.361 1.00 96.12 90 ARG A C 1
ATOM 677 O O . ARG A 1 90 ? -7.700 -9.095 -3.243 1.00 96.12 90 ARG A O 1
ATOM 684 N N . TYR A 1 91 ? -6.638 -7.219 -3.916 1.00 97.75 91 TYR A N 1
ATOM 685 C CA . TYR A 1 91 ? -5.481 -7.864 -4.520 1.00 97.75 91 TYR A CA 1
ATOM 686 C C . TYR A 1 91 ? -4.206 -7.482 -3.782 1.00 97.75 91 TYR A C 1
ATOM 688 O O . TYR A 1 91 ? -3.998 -6.308 -3.470 1.00 97.75 91 TYR A O 1
ATOM 696 N N . LEU A 1 92 ? -3.366 -8.482 -3.527 1.00 97.94 92 LEU A N 1
ATOM 697 C CA . LEU A 1 92 ? -2.021 -8.316 -3.001 1.00 97.94 92 LEU A CA 1
ATOM 698 C C . LEU A 1 92 ? -1.027 -8.441 -4.156 1.00 97.94 92 LEU A C 1
ATOM 700 O O . LEU A 1 92 ? -0.943 -9.485 -4.803 1.00 97.94 92 LEU A O 1
ATOM 704 N N . TRP A 1 93 ? -0.276 -7.374 -4.391 1.00 98.44 93 TRP A N 1
ATOM 705 C CA . TRP A 1 93 ? 0.830 -7.311 -5.335 1.00 98.44 93 TRP A CA 1
ATOM 706 C C . TRP A 1 93 ? 2.137 -7.396 -4.559 1.00 98.44 93 TRP A C 1
ATOM 708 O O . TRP A 1 93 ? 2.347 -6.598 -3.648 1.00 98.44 93 TRP A O 1
ATOM 718 N N . ALA A 1 94 ? 3.023 -8.316 -4.930 1.00 98.38 94 ALA A N 1
ATOM 719 C CA . ALA A 1 94 ? 4.366 -8.410 -4.366 1.00 98.38 94 ALA A CA 1
ATOM 720 C C . ALA A 1 94 ? 5.409 -8.138 -5.455 1.00 98.38 94 ALA A C 1
ATOM 722 O O . ALA A 1 94 ? 5.504 -8.871 -6.437 1.00 98.38 94 ALA A O 1
ATOM 723 N N . LEU A 1 95 ? 6.185 -7.076 -5.280 1.00 98.44 95 LEU A N 1
ATOM 724 C CA . LEU A 1 95 ? 7.270 -6.665 -6.159 1.00 98.44 95 LEU A CA 1
ATOM 725 C C . LEU A 1 95 ? 8.586 -7.128 -5.531 1.00 98.44 95 LEU A C 1
ATOM 727 O O . LEU A 1 95 ? 8.969 -6.645 -4.468 1.00 98.44 95 LEU A O 1
ATOM 731 N N . GLU A 1 96 ? 9.251 -8.094 -6.159 1.00 97.81 96 GLU A N 1
ATOM 732 C CA . GLU A 1 96 ? 10.479 -8.711 -5.647 1.00 97.81 96 GLU A CA 1
ATOM 733 C C . GLU A 1 96 ? 11.710 -8.166 -6.374 1.00 97.81 96 GLU A C 1
ATOM 735 O O . GLU A 1 96 ? 11.782 -8.208 -7.605 1.00 97.81 96 GLU A O 1
ATOM 740 N N . PHE A 1 97 ? 12.687 -7.694 -5.606 1.00 97.00 97 PHE A N 1
ATOM 741 C CA . PHE A 1 97 ? 13.941 -7.108 -6.071 1.00 97.00 97 PHE A CA 1
ATOM 742 C C . PHE A 1 97 ? 15.107 -8.103 -5.979 1.00 97.00 97 PHE A C 1
ATOM 744 O O . PHE A 1 97 ? 15.014 -9.145 -5.327 1.00 97.00 97 PHE A O 1
ATOM 751 N N . ALA A 1 98 ? 16.222 -7.795 -6.646 1.00 94.00 98 ALA A N 1
ATOM 752 C CA . ALA A 1 98 ? 17.425 -8.630 -6.620 1.00 94.00 98 ALA A CA 1
ATOM 753 C C . ALA A 1 98 ? 18.104 -8.673 -5.236 1.00 94.00 98 ALA A C 1
ATOM 755 O O . ALA A 1 98 ? 18.788 -9.645 -4.916 1.00 94.00 98 ALA A O 1
ATOM 756 N N . GLY A 1 99 ? 17.910 -7.636 -4.422 1.00 92.56 99 GLY A N 1
ATOM 757 C CA . GLY A 1 99 ? 18.358 -7.542 -3.034 1.00 92.56 99 GLY A CA 1
ATOM 758 C C . GLY A 1 99 ? 17.326 -6.824 -2.170 1.00 92.56 99 GLY A C 1
ATOM 759 O O . GLY A 1 99 ? 16.248 -6.483 -2.656 1.00 92.56 99 GLY A O 1
ATOM 760 N N . ASP A 1 100 ? 17.650 -6.609 -0.896 1.00 93.94 100 ASP A N 1
ATOM 761 C CA . ASP A 1 100 ? 16.755 -5.914 0.033 1.00 93.94 100 ASP A CA 1
ATOM 762 C C . ASP A 1 100 ? 16.359 -4.540 -0.502 1.00 93.94 100 ASP A C 1
ATOM 764 O O . ASP A 1 100 ? 17.194 -3.812 -1.040 1.00 93.94 100 ASP A O 1
ATOM 768 N N . PHE A 1 101 ? 15.071 -4.215 -0.398 1.00 94.69 101 PHE A N 1
ATOM 769 C CA . PHE A 1 101 ? 14.513 -3.028 -1.022 1.00 94.69 101 PHE A CA 1
ATOM 770 C C . PHE A 1 101 ? 15.144 -1.761 -0.441 1.00 94.69 101 PHE A C 1
ATOM 772 O O . PHE A 1 101 ? 15.126 -1.523 0.768 1.00 94.69 101 PHE A O 1
ATOM 779 N N . GLU A 1 102 ? 15.688 -0.923 -1.321 1.00 93.31 102 GLU A N 1
ATOM 780 C CA . GLU A 1 102 ? 16.338 0.325 -0.934 1.00 93.31 102 GLU A CA 1
ATOM 781 C C . GLU A 1 102 ? 15.321 1.467 -1.012 1.00 93.31 102 GLU A C 1
ATOM 783 O O . GLU A 1 102 ? 15.054 1.989 -2.090 1.00 93.31 102 GLU A O 1
ATOM 788 N N . PHE A 1 103 ? 14.735 1.854 0.123 1.00 88.19 103 PHE A N 1
ATOM 789 C CA . PHE A 1 103 ? 13.688 2.886 0.163 1.00 88.19 103 PHE A CA 1
ATOM 790 C C . PHE A 1 103 ? 14.220 4.308 -0.073 1.00 88.19 103 PHE A C 1
ATOM 792 O O . PHE A 1 103 ? 13.624 5.085 -0.819 1.00 88.19 103 PHE A O 1
ATOM 799 N N . LYS A 1 104 ? 15.365 4.644 0.533 1.00 87.75 104 LYS A N 1
ATOM 800 C CA . LYS A 1 104 ? 15.962 5.981 0.437 1.00 87.75 104 LYS A CA 1
ATOM 801 C C . LYS A 1 104 ? 16.232 6.353 -1.018 1.00 87.75 104 LYS A C 1
ATOM 803 O O . LYS A 1 104 ? 16.732 5.525 -1.777 1.00 87.75 104 LYS A O 1
ATOM 808 N N . ASN A 1 105 ? 15.967 7.601 -1.401 1.00 88.19 105 ASN A N 1
ATOM 809 C CA . ASN A 1 105 ? 16.169 8.119 -2.756 1.00 88.19 105 ASN A CA 1
ATOM 810 C C . ASN A 1 105 ? 15.480 7.285 -3.860 1.00 88.19 105 ASN A C 1
ATOM 812 O O . ASN A 1 105 ? 15.912 7.308 -5.011 1.00 88.19 105 ASN A O 1
ATOM 816 N N . THR A 1 106 ? 14.442 6.519 -3.527 1.00 93.19 106 THR A N 1
ATOM 817 C CA . THR A 1 106 ? 13.727 5.662 -4.477 1.00 93.19 106 THR A CA 1
ATOM 818 C C . THR A 1 106 ? 12.328 6.194 -4.717 1.00 93.19 106 THR A C 1
ATOM 820 O O . THR A 1 106 ? 11.660 6.688 -3.811 1.00 93.19 106 THR A O 1
ATOM 823 N N . ASN A 1 107 ? 11.873 6.060 -5.956 1.00 94.81 107 ASN A N 1
ATOM 824 C CA . ASN A 1 107 ? 10.496 6.263 -6.363 1.00 94.81 107 ASN A CA 1
ATOM 825 C C . ASN A 1 107 ? 10.020 5.023 -7.124 1.00 94.81 107 ASN A C 1
ATOM 827 O O . ASN A 1 107 ? 10.388 4.814 -8.280 1.00 94.81 107 ASN A O 1
ATOM 831 N N . LEU A 1 108 ? 9.234 4.180 -6.458 1.00 98.06 108 LEU A N 1
ATOM 832 C CA . LEU A 1 108 ? 8.616 2.997 -7.045 1.00 98.06 108 LEU A CA 1
ATOM 833 C C . LEU A 1 108 ? 7.181 3.336 -7.446 1.00 98.06 108 LEU A C 1
ATOM 835 O O . LEU A 1 108 ? 6.367 3.676 -6.590 1.00 98.06 108 LEU A O 1
ATOM 839 N N . LEU A 1 109 ? 6.859 3.199 -8.731 1.00 97.94 109 LEU A N 1
ATOM 840 C CA . LEU A 1 109 ? 5.517 3.402 -9.271 1.00 97.94 109 LEU A CA 1
ATOM 841 C C . LEU A 1 109 ? 4.993 2.124 -9.918 1.00 97.94 109 LEU A C 1
ATOM 843 O O . LEU A 1 109 ? 5.738 1.405 -10.585 1.00 97.94 109 LEU A O 1
ATOM 847 N N . MET A 1 110 ? 3.691 1.887 -9.794 1.00 98.50 110 MET A N 1
ATOM 848 C CA . MET A 1 110 ? 2.966 0.882 -10.561 1.00 98.50 110 MET A CA 1
ATOM 849 C C . MET A 1 110 ? 1.707 1.503 -11.161 1.00 98.50 110 MET A C 1
ATOM 851 O O . MET A 1 110 ? 0.806 1.938 -10.446 1.00 98.50 110 MET A O 1
ATOM 855 N N . TYR A 1 111 ? 1.667 1.543 -12.486 1.00 98.44 111 TYR A N 1
ATOM 856 C CA . TYR A 1 111 ? 0.525 1.951 -13.289 1.00 98.44 111 TYR A CA 1
ATOM 857 C C . TYR A 1 111 ? -0.331 0.716 -13.566 1.00 98.44 111 TYR A C 1
ATOM 859 O O . TYR A 1 111 ? 0.197 -0.307 -14.004 1.00 98.44 111 TYR A O 1
ATOM 867 N N . VAL A 1 112 ? -1.633 0.803 -13.313 1.00 98.50 112 VAL A N 1
ATOM 868 C CA . VAL A 1 112 ? -2.591 -0.289 -13.510 1.00 98.50 112 VAL A CA 1
ATOM 869 C C . VAL A 1 112 ? -3.706 0.189 -14.435 1.00 98.50 112 VAL A C 1
ATOM 871 O O . VAL A 1 112 ? -4.419 1.138 -14.117 1.00 98.50 112 VAL A O 1
ATOM 874 N N . ASP A 1 113 ? -3.838 -0.470 -15.582 1.00 98.25 113 ASP A N 1
ATOM 875 C CA . ASP A 1 113 ? -5.011 -0.424 -16.462 1.00 98.25 113 ASP A CA 1
ATOM 876 C C . ASP A 1 113 ? -5.959 -1.526 -15.987 1.00 98.25 113 ASP A C 1
ATOM 878 O O . ASP A 1 113 ? -5.812 -2.700 -16.348 1.00 98.25 113 ASP A O 1
ATOM 882 N N . ALA A 1 114 ? -6.827 -1.152 -15.052 1.00 97.50 114 ALA A N 1
ATOM 883 C CA . ALA A 1 114 ? -7.636 -2.054 -14.254 1.00 97.50 114 ALA A CA 1
ATOM 884 C C . ALA A 1 114 ? -8.861 -2.542 -15.029 1.00 97.50 114 ALA A C 1
ATOM 886 O O . ALA A 1 114 ? -9.248 -3.699 -14.869 1.00 97.50 114 ALA A O 1
ATOM 887 N N . ASP A 1 115 ? -9.438 -1.706 -15.898 1.00 96.00 115 ASP A N 1
ATOM 888 C CA . ASP A 1 115 ? -10.537 -2.096 -16.785 1.00 96.00 115 ASP A CA 1
ATOM 889 C C . ASP A 1 115 ? -10.067 -2.805 -18.074 1.00 96.00 115 ASP A C 1
ATOM 891 O O . ASP A 1 115 ? -10.892 -3.295 -18.855 1.00 96.00 115 ASP A O 1
ATOM 895 N N . ASN A 1 116 ? -8.744 -2.932 -18.244 1.00 97.12 116 ASN A N 1
ATOM 896 C CA . ASN A 1 116 ? -8.062 -3.563 -19.371 1.00 97.12 116 ASN A CA 1
ATOM 897 C C . ASN A 1 116 ? -8.423 -2.906 -20.716 1.00 97.12 116 ASN A C 1
ATOM 899 O O . ASN A 1 116 ? -8.551 -3.579 -21.748 1.00 97.12 116 ASN A O 1
ATOM 903 N N . ASN A 1 117 ? -8.622 -1.586 -20.712 1.00 95.44 117 ASN A N 1
ATOM 904 C CA . ASN A 1 117 ? -8.971 -0.808 -21.886 1.00 95.44 117 ASN A CA 1
ATOM 905 C C . ASN A 1 117 ? -7.989 0.357 -22.106 1.00 95.44 117 ASN A C 1
ATOM 907 O O . ASN A 1 117 ? -8.179 1.451 -21.568 1.00 95.44 117 ASN A O 1
ATOM 911 N N . PRO A 1 118 ? -7.042 0.233 -23.063 1.00 92.38 118 PRO A N 1
ATOM 912 C CA . PRO A 1 118 ? -6.054 1.273 -23.366 1.00 92.38 118 PRO A CA 1
ATOM 913 C C . PRO A 1 118 ? -6.645 2.595 -23.875 1.00 92.38 118 PRO A C 1
ATOM 915 O O . PRO A 1 118 ? -5.897 3.482 -24.256 1.00 92.38 118 PRO A O 1
ATOM 918 N N . LYS A 1 119 ? -7.964 2.743 -24.011 1.00 92.69 119 LYS A N 1
ATOM 919 C CA . LYS 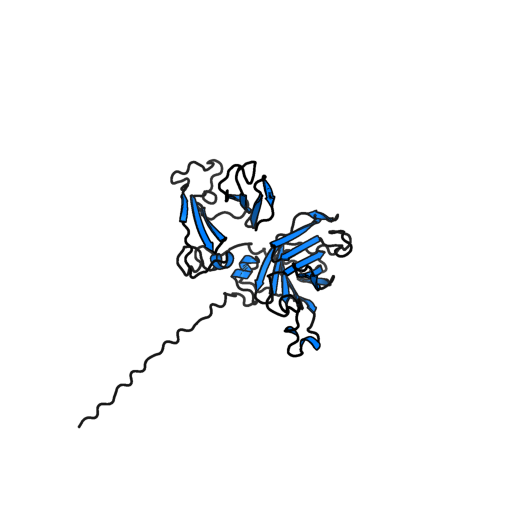A 1 119 ? -8.596 3.996 -24.453 1.00 92.69 119 LYS A CA 1
ATOM 920 C C . LYS A 1 119 ? -9.166 4.807 -23.286 1.00 92.69 119 LYS A C 1
ATOM 922 O O . LYS A 1 119 ? -9.517 5.976 -23.477 1.00 92.69 119 LYS A O 1
ATOM 927 N N . ARG A 1 120 ? -9.280 4.206 -22.101 1.00 92.81 120 ARG A N 1
ATOM 928 C CA . ARG A 1 120 ? -9.845 4.806 -20.884 1.00 92.81 120 ARG A CA 1
ATOM 929 C C . ARG A 1 120 ? -8.728 5.194 -19.914 1.00 92.81 120 ARG A C 1
ATOM 931 O O . ARG A 1 120 ? -7.564 5.081 -20.276 1.00 92.81 120 ARG A O 1
ATOM 938 N N . GLY A 1 121 ? -9.058 5.830 -18.796 1.00 93.62 121 GLY A N 1
ATOM 939 C CA . GLY A 1 121 ? -8.045 6.298 -17.848 1.00 93.62 121 GLY A CA 1
ATOM 940 C C . GLY A 1 121 ? -7.155 7.423 -18.394 1.00 93.62 121 GLY A C 1
ATOM 941 O O . GLY A 1 121 ? -7.542 8.169 -19.306 1.00 93.62 121 GLY A O 1
ATOM 942 N N . GLN A 1 122 ? -5.951 7.522 -17.829 1.00 94.94 122 GLN A N 1
ATOM 943 C CA . GLN A 1 122 ? -4.890 8.475 -18.171 1.00 94.94 122 GLN A CA 1
ATOM 944 C C . GLN A 1 122 ? -4.642 8.563 -19.689 1.00 94.94 122 GLN A C 1
ATOM 946 O O . GLN A 1 122 ? -4.645 7.558 -20.402 1.00 94.94 122 GLN A O 1
ATOM 951 N N . LYS A 1 123 ? -4.416 9.789 -20.181 1.00 93.44 123 LYS A N 1
ATOM 952 C CA . LYS A 1 123 ? -4.265 10.149 -21.601 1.00 93.44 123 LYS A CA 1
ATOM 953 C C . LYS A 1 123 ? -2.831 10.430 -22.046 1.00 93.44 123 LYS A C 1
ATOM 955 O O . LYS A 1 123 ? -2.608 10.594 -23.248 1.00 93.44 123 LYS A O 1
ATOM 960 N N . ASP A 1 124 ? -1.865 10.473 -21.130 1.00 91.94 124 ASP A N 1
ATOM 961 C CA . ASP A 1 124 ? -0.451 10.502 -21.511 1.00 91.94 124 ASP A CA 1
ATOM 962 C C . ASP A 1 124 ? -0.119 9.301 -22.412 1.00 91.94 124 ASP A C 1
ATOM 964 O O . ASP A 1 124 ? -0.471 8.163 -22.108 1.00 91.94 124 ASP A O 1
ATOM 968 N N . LYS A 1 125 ? 0.562 9.548 -23.536 1.00 88.25 125 LYS A N 1
ATOM 969 C CA . LYS A 1 125 ? 0.831 8.515 -24.548 1.00 88.25 125 LYS A CA 1
ATOM 970 C C . LYS A 1 125 ? 1.655 7.343 -24.012 1.00 88.25 125 LYS A C 1
ATOM 972 O O . LYS A 1 125 ? 1.466 6.229 -24.494 1.00 88.25 125 LYS A O 1
ATOM 977 N N . ALA A 1 126 ? 2.561 7.573 -23.063 1.00 89.12 126 ALA A N 1
ATOM 978 C CA . ALA A 1 126 ? 3.382 6.518 -22.473 1.00 89.12 126 ALA A CA 1
ATOM 979 C C . ALA A 1 126 ? 2.603 5.684 -21.439 1.00 89.12 126 ALA A C 1
ATOM 981 O O . ALA A 1 126 ? 2.923 4.515 -21.217 1.00 89.12 126 ALA A O 1
ATOM 982 N N . LEU A 1 127 ? 1.561 6.265 -20.837 1.00 93.81 127 LEU A N 1
ATOM 983 C CA . LEU A 1 127 ? 0.802 5.697 -19.714 1.00 93.81 127 LEU A CA 1
ATOM 984 C C . LEU A 1 127 ? -0.682 5.477 -20.049 1.00 93.81 127 LEU A C 1
ATOM 986 O O . LEU A 1 127 ? -1.530 5.373 -19.159 1.00 93.81 127 LEU A O 1
ATOM 990 N N . LEU A 1 128 ? -0.991 5.425 -21.341 1.00 94.75 128 LEU A N 1
ATOM 991 C CA . LEU A 1 128 ? -2.345 5.385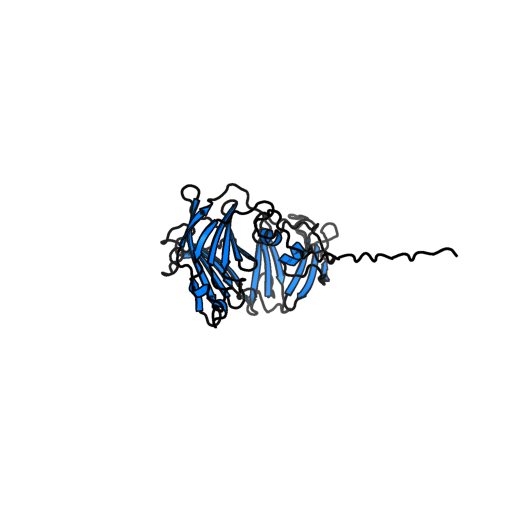 -21.864 1.00 94.75 128 LEU A CA 1
ATOM 992 C C . LEU A 1 128 ? -3.093 4.131 -21.377 1.00 94.75 128 LEU A C 1
ATOM 994 O O . LEU A 1 128 ? -2.612 3.006 -21.555 1.00 94.75 128 LEU A O 1
ATOM 998 N N . GLY A 1 129 ? -4.284 4.328 -20.811 1.00 95.44 129 GLY A N 1
ATOM 999 C CA . GLY A 1 129 ? -5.067 3.241 -20.213 1.00 95.44 129 GLY A CA 1
ATOM 1000 C C . GLY A 1 129 ? -4.975 3.162 -18.694 1.00 95.44 129 GLY A C 1
ATOM 1001 O O . GLY A 1 129 ? -5.692 2.378 -18.100 1.00 95.44 129 GLY A O 1
ATOM 1002 N N . THR A 1 130 ? -4.088 3.922 -18.044 1.00 98.06 130 THR A N 1
ATOM 1003 C CA . THR A 1 130 ? -3.921 3.796 -16.588 1.00 98.06 130 THR A CA 1
ATOM 1004 C C . THR A 1 130 ? -5.157 4.299 -15.847 1.00 98.06 130 THR A C 1
ATOM 1006 O O . THR A 1 130 ? -5.463 5.489 -15.912 1.00 98.06 130 THR A O 1
ATOM 1009 N N . ASP A 1 131 ? -5.794 3.424 -15.075 1.00 97.62 131 ASP A N 1
ATOM 1010 C CA . ASP A 1 131 ? -6.862 3.774 -14.139 1.00 97.62 131 ASP A CA 1
ATOM 1011 C C . ASP A 1 131 ? -6.299 4.134 -12.764 1.00 97.62 131 ASP A C 1
ATOM 1013 O O . ASP A 1 131 ? -6.805 5.040 -12.111 1.00 97.62 131 ASP A O 1
ATOM 1017 N N . PHE A 1 132 ? -5.225 3.467 -12.328 1.00 97.88 132 PHE A N 1
ATOM 1018 C CA . PHE A 1 132 ? -4.619 3.712 -11.019 1.00 97.88 132 PHE A CA 1
ATOM 1019 C C . PHE A 1 132 ? -3.101 3.817 -11.087 1.00 97.88 132 PHE A C 1
ATOM 1021 O O . PHE A 1 132 ? -2.432 3.023 -11.747 1.00 97.88 132 PHE A O 1
ATOM 1028 N N . VAL A 1 133 ? -2.548 4.777 -10.349 1.00 97.75 133 VAL A N 1
ATOM 1029 C CA . VAL A 1 133 ? -1.108 4.892 -10.098 1.00 97.75 133 VAL A CA 1
ATOM 1030 C C . VAL A 1 133 ? -0.874 4.662 -8.626 1.00 97.75 133 VAL A C 1
ATOM 1032 O O . VAL A 1 133 ? -1.320 5.454 -7.801 1.00 97.75 133 VAL A O 1
ATOM 1035 N N . LEU A 1 134 ? -0.176 3.581 -8.305 1.00 97.62 134 LEU A N 1
ATOM 1036 C CA . LEU A 1 134 ? 0.318 3.303 -6.965 1.00 97.62 134 LEU A CA 1
ATOM 1037 C C . LEU A 1 134 ? 1.757 3.794 -6.889 1.00 97.62 134 LEU A C 1
ATOM 1039 O O . LEU A 1 134 ? 2.529 3.535 -7.813 1.00 97.62 134 LEU A O 1
ATOM 1043 N N . TRP A 1 135 ? 2.134 4.471 -5.809 1.00 95.12 135 TRP A N 1
ATOM 1044 C CA . TRP A 1 135 ? 3.529 4.838 -5.593 1.00 95.12 135 TRP A CA 1
ATOM 1045 C C . TRP A 1 135 ? 3.966 4.640 -4.145 1.00 95.12 135 TRP A C 1
ATOM 1047 O O . TRP A 1 135 ? 3.197 4.841 -3.203 1.00 95.12 135 TRP A O 1
ATOM 1057 N N . LEU A 1 136 ? 5.232 4.265 -3.999 1.00 92.50 136 LEU A N 1
ATOM 1058 C CA . LEU A 1 136 ? 5.980 4.233 -2.752 1.00 92.50 136 LEU A CA 1
ATOM 1059 C C . LEU A 1 136 ? 7.322 4.914 -3.016 1.00 92.50 136 LEU A C 1
ATOM 1061 O O . LEU A 1 136 ? 8.122 4.427 -3.816 1.00 92.50 136 LEU A O 1
ATOM 1065 N N . SER A 1 137 ? 7.562 6.044 -2.368 1.00 89.06 137 SER A N 1
ATOM 1066 C CA . SER A 1 137 ? 8.787 6.815 -2.517 1.00 89.06 137 SER A CA 1
ATOM 1067 C C . SER A 1 137 ? 9.298 7.323 -1.176 1.00 89.06 137 SER A C 1
ATOM 1069 O O . SER A 1 137 ? 8.547 7.413 -0.207 1.00 89.06 137 SER A O 1
ATOM 1071 N N . ASP A 1 138 ? 10.572 7.712 -1.151 1.00 77.31 138 ASP A N 1
ATOM 1072 C CA . ASP A 1 138 ? 11.200 8.403 -0.012 1.00 77.31 138 ASP A CA 1
ATOM 1073 C C . ASP A 1 138 ? 10.467 9.710 0.365 1.00 77.31 138 ASP A C 1
ATOM 1075 O O . ASP A 1 138 ? 10.565 10.184 1.486 1.00 77.31 138 ASP A O 1
ATOM 1079 N N . GLY A 1 139 ? 9.684 10.275 -0.565 1.00 66.31 139 GLY A N 1
ATOM 1080 C CA . GLY A 1 139 ? 8.854 11.467 -0.357 1.00 66.31 139 GLY A CA 1
ATOM 1081 C C . GLY A 1 139 ? 7.369 11.179 -0.111 1.00 66.31 139 GLY A C 1
ATOM 1082 O O . GLY A 1 139 ? 6.551 12.087 -0.242 1.00 66.31 139 GLY A O 1
ATOM 1083 N N . GLY A 1 140 ? 6.993 9.924 0.155 1.00 76.56 140 GLY A N 1
ATOM 1084 C CA . GLY A 1 140 ? 5.630 9.545 0.521 1.00 76.56 140 GLY A CA 1
ATOM 1085 C C . GLY A 1 140 ? 5.076 8.350 -0.251 1.00 76.56 140 GLY A C 1
ATOM 1086 O O . GLY A 1 140 ? 5.741 7.680 -1.034 1.00 76.56 140 GLY A O 1
ATOM 1087 N N . ARG A 1 141 ? 3.800 8.048 -0.028 1.00 88.12 141 ARG A N 1
ATOM 1088 C CA . ARG A 1 141 ? 3.129 6.882 -0.621 1.00 88.12 141 ARG A CA 1
ATOM 1089 C C . ARG A 1 141 ? 1.671 7.177 -0.902 1.00 88.12 141 ARG A C 1
ATOM 1091 O O . ARG A 1 141 ? 1.064 7.979 -0.195 1.00 88.12 141 ARG A O 1
ATOM 1098 N N . GLY A 1 142 ? 1.090 6.495 -1.879 1.00 84.19 142 GLY A N 1
ATOM 1099 C CA . GLY A 1 142 ? -0.330 6.655 -2.147 1.00 84.19 142 GLY A CA 1
ATOM 1100 C C . GLY A 1 142 ? -0.829 5.984 -3.413 1.00 84.19 142 GLY A C 1
ATOM 1101 O O . GLY A 1 142 ? -0.123 5.247 -4.101 1.00 84.19 142 GLY A O 1
ATOM 1102 N N . CYS A 1 143 ? -2.101 6.246 -3.689 1.00 90.88 143 CYS A N 1
ATOM 1103 C CA . CYS A 1 143 ? -2.778 5.844 -4.905 1.00 90.88 143 CYS A CA 1
ATOM 1104 C C . CYS A 1 143 ? -3.464 7.068 -5.509 1.00 90.88 143 CYS A C 1
ATOM 1106 O O . CYS A 1 143 ? -4.060 7.872 -4.794 1.00 90.88 143 CYS A O 1
ATOM 1108 N N . HIS A 1 144 ? -3.374 7.210 -6.825 1.00 90.38 144 HIS A N 1
ATOM 1109 C CA . HIS A 1 144 ? -4.147 8.173 -7.592 1.00 90.38 144 HIS A CA 1
ATOM 1110 C C . HIS A 1 144 ? -5.042 7.409 -8.560 1.00 90.38 144 HIS A C 1
ATOM 1112 O O . HIS A 1 144 ? -4.561 6.490 -9.224 1.00 90.38 144 HIS A O 1
ATOM 1118 N N . GLY A 1 145 ? -6.321 7.776 -8.629 1.00 91.56 145 GLY A N 1
ATOM 1119 C CA . GLY A 1 145 ? -7.280 7.207 -9.571 1.00 91.56 145 GLY A CA 1
ATOM 1120 C C . GLY A 1 145 ? -7.528 8.142 -10.751 1.00 91.56 145 GLY A C 1
ATOM 1121 O O . GLY A 1 145 ? -7.504 9.360 -10.593 1.00 91.56 145 GLY A O 1
ATOM 1122 N N . TYR A 1 146 ? -7.820 7.574 -11.914 1.00 93.81 146 TYR A N 1
ATOM 1123 C CA . TYR A 1 146 ? -8.269 8.279 -13.107 1.00 93.81 146 TYR A CA 1
ATOM 1124 C C . TYR A 1 146 ? -9.689 7.856 -13.471 1.00 93.81 146 TYR A C 1
ATOM 1126 O O . TYR A 1 146 ? -10.085 6.702 -13.317 1.00 93.81 146 TYR A O 1
ATOM 1134 N N . SER A 1 147 ? -10.470 8.806 -13.971 1.00 89.88 147 SER A N 1
ATOM 1135 C CA . SER A 1 147 ? -11.781 8.544 -14.554 1.00 89.88 147 SER A CA 1
ATOM 1136 C C . SER A 1 147 ? -11.633 7.862 -15.923 1.00 89.88 147 SER A C 1
ATOM 1138 O O . SER A 1 147 ? -10.569 7.875 -16.545 1.00 89.88 147 SER A O 1
ATOM 1140 N N . LEU A 1 148 ? -12.741 7.366 -16.482 1.00 90.12 148 LEU A N 1
ATOM 1141 C CA . LEU A 1 148 ? -12.774 6.813 -17.846 1.00 90.12 148 LEU A CA 1
ATOM 1142 C C . LEU A 1 148 ? -12.284 7.820 -18.912 1.00 90.12 148 LEU A C 1
ATOM 1144 O O . LEU A 1 148 ? -11.748 7.439 -19.960 1.00 90.12 148 LEU A O 1
ATOM 1148 N N . THR A 1 149 ? -12.475 9.112 -18.650 1.00 89.50 149 THR A N 1
ATOM 1149 C CA . THR A 1 149 ? -12.106 10.237 -19.518 1.00 89.50 149 THR A CA 1
ATOM 1150 C C . THR A 1 149 ? -10.730 10.826 -19.198 1.00 89.50 149 THR A C 1
ATOM 1152 O O . THR A 1 149 ? -10.206 11.579 -20.016 1.00 89.50 149 THR A O 1
ATOM 1155 N N . GLY A 1 150 ? -10.079 10.374 -18.121 1.00 85.44 150 GLY A N 1
ATOM 1156 C CA . GLY A 1 150 ? -8.694 10.697 -17.775 1.00 85.44 150 GLY A CA 1
ATOM 1157 C C . GLY A 1 150 ? -8.520 11.874 -16.816 1.00 85.44 150 GLY A C 1
ATOM 1158 O O . GLY A 1 150 ? -7.387 12.290 -16.586 1.00 85.44 150 GLY A O 1
ATOM 1159 N N . GLU A 1 151 ? -9.604 12.408 -16.248 1.00 88.88 151 GLU A N 1
ATOM 1160 C CA . GLU A 1 151 ? -9.515 13.337 -15.117 1.00 88.88 151 GLU A CA 1
ATOM 1161 C C . GLU A 1 151 ? -9.193 12.589 -13.814 1.00 88.88 151 GLU A C 1
ATOM 1163 O O . GLU A 1 151 ? -9.373 11.375 -13.725 1.00 88.88 151 GLU A O 1
ATOM 1168 N N . GLY A 1 152 ? -8.747 13.315 -12.786 1.00 83.12 152 GLY A N 1
ATOM 1169 C CA . GLY A 1 152 ? -8.547 12.741 -11.455 1.00 83.12 152 GLY A CA 1
ATOM 1170 C C . GLY A 1 152 ? -9.851 12.177 -10.883 1.00 83.12 152 GLY A C 1
ATOM 1171 O O . GLY A 1 152 ? -10.904 12.812 -10.953 1.00 83.12 152 GLY A O 1
ATOM 1172 N N . ALA A 1 153 ? -9.769 10.983 -10.310 1.00 83.81 153 ALA A N 1
ATOM 1173 C CA . ALA A 1 153 ? -10.871 10.264 -9.687 1.00 83.81 153 ALA A CA 1
ATOM 1174 C C . ALA A 1 153 ? -10.479 9.761 -8.292 1.00 83.81 153 ALA A C 1
ATOM 1176 O O . ALA A 1 153 ? -9.342 9.914 -7.838 1.00 83.81 153 ALA A O 1
ATOM 1177 N N . SER A 1 154 ? -11.443 9.156 -7.598 1.00 82.19 154 SER A N 1
ATOM 1178 C CA . SER A 1 154 ? -11.207 8.530 -6.300 1.00 82.19 154 SER A CA 1
ATOM 1179 C C . SER A 1 154 ? -10.112 7.470 -6.398 1.00 82.19 154 SER A C 1
ATOM 1181 O O . SER A 1 154 ? -10.159 6.578 -7.245 1.00 82.19 154 SER A O 1
ATOM 1183 N N . ALA A 1 155 ? -9.131 7.567 -5.506 1.00 84.31 155 ALA A N 1
ATOM 1184 C CA . ALA A 1 155 ? -8.091 6.564 -5.360 1.00 84.31 155 ALA A CA 1
ATOM 1185 C C . ALA A 1 155 ? -8.670 5.228 -4.871 1.00 84.31 155 ALA A C 1
ATOM 1187 O O . ALA A 1 155 ? -9.642 5.199 -4.112 1.00 84.31 155 ALA A O 1
ATOM 1188 N N . ALA A 1 156 ? -8.032 4.122 -5.254 1.00 84.56 156 ALA A N 1
ATOM 1189 C CA . ALA A 1 156 ? -8.306 2.828 -4.645 1.00 84.56 156 ALA A CA 1
ATOM 1190 C C . ALA A 1 156 ? -7.693 2.784 -3.232 1.00 84.56 156 ALA A C 1
ATOM 1192 O O . ALA A 1 156 ? -6.521 3.155 -3.070 1.00 84.56 156 ALA A O 1
ATOM 1193 N N . PRO A 1 157 ? -8.418 2.293 -2.206 1.00 86.12 157 PRO A N 1
ATOM 1194 C CA . PRO A 1 157 ? -7.838 2.069 -0.887 1.00 86.12 157 PRO A CA 1
ATOM 1195 C C . PRO A 1 157 ? -6.610 1.160 -0.984 1.00 86.12 157 PRO A C 1
ATOM 1197 O O . PRO A 1 157 ? -6.716 -0.019 -1.330 1.00 86.12 157 PRO A O 1
ATOM 1200 N N . THR A 1 158 ? -5.436 1.711 -0.681 1.00 87.75 158 THR A N 1
ATOM 1201 C CA . THR A 1 158 ? -4.144 1.052 -0.907 1.00 87.75 158 THR A CA 1
ATOM 1202 C C . THR A 1 158 ? -3.310 1.067 0.360 1.00 87.75 158 THR A C 1
ATOM 1204 O O . THR A 1 158 ? -3.208 2.088 1.035 1.00 87.75 158 THR A O 1
ATOM 1207 N N . ARG A 1 159 ? -2.716 -0.081 0.680 1.00 90.25 159 ARG A N 1
ATOM 1208 C CA . ARG A 1 159 ? -1.815 -0.267 1.812 1.00 90.25 159 ARG A CA 1
ATOM 1209 C C . ARG A 1 159 ? -0.473 -0.759 1.309 1.00 90.25 159 ARG A C 1
ATOM 1211 O O . ARG A 1 159 ? -0.392 -1.463 0.304 1.00 90.25 159 ARG A O 1
ATOM 1218 N N . PHE A 1 160 ? 0.562 -0.374 2.040 1.00 89.62 160 PHE A N 1
ATOM 1219 C CA . PHE A 1 160 ? 1.950 -0.572 1.659 1.00 89.62 160 PHE A CA 1
ATOM 1220 C C . PHE A 1 160 ? 2.706 -1.231 2.800 1.00 89.62 160 PHE A C 1
ATOM 1222 O O . PHE A 1 160 ? 2.567 -0.819 3.957 1.00 89.62 160 PHE A O 1
ATOM 1229 N N . GLY A 1 161 ? 3.571 -2.171 2.458 1.00 87.38 161 GLY A N 1
ATOM 1230 C CA . GLY A 1 161 ? 4.567 -2.729 3.359 1.00 87.38 161 GLY A CA 1
ATOM 1231 C C . GLY A 1 161 ? 5.737 -3.281 2.561 1.00 87.38 161 GLY A C 1
ATOM 1232 O O . GLY A 1 161 ? 5.668 -3.370 1.338 1.00 87.38 161 GLY A O 1
ATOM 1233 N N . TRP A 1 162 ? 6.827 -3.619 3.229 1.00 91.69 162 TRP A N 1
ATOM 1234 C CA . TRP A 1 162 ? 7.962 -4.276 2.597 1.00 91.69 162 TRP A CA 1
ATOM 1235 C C . TRP A 1 162 ? 8.650 -5.179 3.613 1.00 91.69 162 TRP A C 1
ATOM 1237 O O . TRP A 1 162 ? 8.582 -4.935 4.815 1.00 91.69 162 TRP A O 1
ATOM 1247 N N . LEU A 1 163 ? 9.286 -6.234 3.119 1.00 88.81 163 LEU A N 1
ATOM 1248 C CA . LEU A 1 163 ? 10.012 -7.212 3.917 1.00 88.81 163 LEU A CA 1
ATOM 1249 C C . LEU A 1 163 ? 11.225 -7.680 3.117 1.00 88.81 163 LEU A C 1
ATOM 1251 O O . LEU A 1 163 ? 11.081 -8.340 2.083 1.00 88.81 163 LEU A O 1
ATOM 1255 N N . GLY A 1 164 ? 12.420 -7.299 3.576 1.00 92.00 164 GLY A N 1
ATOM 1256 C CA . GLY A 1 164 ? 13.668 -7.532 2.850 1.00 92.00 164 GLY A CA 1
ATOM 1257 C C . GLY A 1 164 ? 13.559 -7.051 1.401 1.00 92.00 164 GLY A C 1
ATOM 1258 O O . GLY A 1 164 ? 13.299 -5.880 1.135 1.00 92.00 164 GLY A O 1
ATOM 1259 N N . ARG A 1 165 ? 13.704 -7.974 0.450 1.00 96.12 165 ARG A N 1
ATOM 1260 C CA . ARG A 1 165 ? 13.650 -7.710 -0.999 1.00 96.12 165 ARG A CA 1
ATOM 1261 C C . ARG A 1 165 ? 12.253 -7.540 -1.603 1.00 96.12 165 ARG A C 1
ATOM 1263 O O . ARG A 1 165 ? 12.154 -7.419 -2.821 1.00 96.12 165 ARG A O 1
ATOM 1270 N N . ARG A 1 166 ? 11.172 -7.646 -0.828 1.00 97.50 166 ARG A N 1
ATOM 1271 C CA . ARG A 1 166 ? 9.798 -7.580 -1.354 1.00 97.50 166 ARG A CA 1
ATOM 1272 C C . ARG A 1 166 ? 9.098 -6.314 -0.902 1.00 97.50 166 ARG A C 1
ATOM 1274 O O . ARG A 1 166 ? 9.086 -6.014 0.285 1.00 97.50 166 ARG A O 1
ATOM 1281 N N . VAL A 1 167 ? 8.454 -5.629 -1.840 1.00 98.00 167 VAL A N 1
ATOM 1282 C CA . VAL A 1 167 ? 7.509 -4.542 -1.574 1.00 98.00 167 VAL A CA 1
ATOM 1283 C C . VAL A 1 167 ? 6.103 -5.027 -1.889 1.00 98.00 167 VAL A C 1
ATOM 1285 O O . VAL A 1 167 ? 5.865 -5.613 -2.941 1.00 98.00 167 VAL A O 1
ATOM 1288 N N . PHE A 1 168 ? 5.168 -4.762 -0.989 1.00 97.94 168 PHE A N 1
ATOM 1289 C CA . PHE A 1 168 ? 3.784 -5.192 -1.083 1.00 97.94 168 PHE A CA 1
ATOM 1290 C C . PHE A 1 168 ? 2.859 -4.000 -1.264 1.00 97.94 168 PHE A C 1
ATOM 1292 O O . PHE A 1 168 ? 2.866 -3.074 -0.447 1.00 97.94 168 PHE A O 1
ATOM 1299 N N . PHE A 1 169 ? 2.019 -4.061 -2.295 1.00 97.75 169 PHE A N 1
ATOM 1300 C CA . PHE A 1 169 ? 0.863 -3.187 -2.454 1.00 97.75 169 PHE A CA 1
ATOM 1301 C C . PHE A 1 169 ? -0.391 -4.034 -2.278 1.00 97.75 169 PHE A C 1
ATOM 1303 O O . PHE A 1 169 ? -0.631 -4.947 -3.061 1.00 97.75 169 PHE A O 1
ATOM 1310 N N . CYS A 1 170 ? -1.204 -3.749 -1.266 1.00 97.06 170 CYS A N 1
ATOM 1311 C CA . CYS A 1 170 ? -2.511 -4.381 -1.122 1.00 97.06 170 CYS A CA 1
ATOM 1312 C C . CYS A 1 170 ? -3.586 -3.347 -1.441 1.00 97.06 170 CYS A C 1
ATOM 1314 O O . CYS A 1 170 ? -3.642 -2.294 -0.805 1.00 97.06 170 CYS A O 1
ATOM 1316 N N . THR A 1 171 ? -4.406 -3.621 -2.452 1.00 95.25 171 THR A N 1
ATOM 1317 C CA . THR A 1 171 ? -5.328 -2.644 -3.047 1.00 95.25 171 THR A CA 1
ATOM 1318 C C . THR A 1 171 ? -6.736 -3.194 -3.132 1.00 95.25 171 THR A C 1
ATOM 1320 O O . THR A 1 171 ? -6.925 -4.315 -3.604 1.00 95.25 171 THR A O 1
ATOM 1323 N N . ASP A 1 172 ? -7.723 -2.381 -2.770 1.00 93.50 172 ASP A N 1
ATOM 1324 C CA . ASP A 1 172 ? -9.136 -2.670 -3.011 1.00 93.50 172 ASP A CA 1
ATOM 1325 C C . ASP A 1 172 ? -9.540 -2.019 -4.334 1.00 93.50 172 ASP A C 1
ATOM 1327 O O . ASP A 1 172 ? -10.020 -0.888 -4.368 1.00 93.50 172 ASP A O 1
ATOM 1331 N N . MET A 1 173 ? -9.286 -2.724 -5.431 1.00 91.19 173 MET A N 1
ATOM 1332 C CA . MET A 1 173 ? -9.377 -2.200 -6.789 1.00 91.19 173 MET A CA 1
ATOM 1333 C C . MET A 1 173 ? -10.131 -3.200 -7.667 1.00 91.19 173 MET A C 1
ATOM 1335 O O . MET A 1 173 ? -9.732 -4.363 -7.731 1.00 91.19 173 MET A O 1
ATOM 1339 N N . PRO A 1 174 ? -11.213 -2.781 -8.348 1.00 92.25 174 PRO A N 1
ATOM 1340 C CA . PRO A 1 174 ? -11.874 -3.646 -9.314 1.00 92.25 174 PRO A CA 1
ATOM 1341 C C . PRO A 1 174 ? -10.923 -3.898 -10.485 1.00 92.25 174 PRO A C 1
ATOM 1343 O O . PRO A 1 174 ? -10.475 -2.953 -11.126 1.00 92.25 174 PRO A O 1
ATOM 1346 N N . LEU A 1 175 ? -10.625 -5.165 -10.761 1.00 97.19 175 LEU A N 1
ATOM 1347 C CA . LEU A 1 175 ? -9.907 -5.573 -11.969 1.00 97.19 175 LEU A CA 1
ATOM 1348 C C . LEU A 1 175 ? -10.908 -6.194 -12.939 1.00 97.19 175 LEU A C 1
ATOM 1350 O O . LEU A 1 175 ? -11.809 -6.920 -12.506 1.00 97.19 175 LEU A O 1
ATOM 1354 N N . ALA A 1 176 ? -10.749 -5.955 -14.240 1.00 97.94 176 ALA A N 1
ATOM 1355 C CA . ALA A 1 176 ? -11.578 -6.596 -15.248 1.00 97.94 176 ALA A CA 1
ATOM 1356 C C . ALA A 1 176 ? -11.508 -8.121 -15.094 1.00 97.94 176 ALA A C 1
ATOM 1358 O O . ALA A 1 176 ? -10.466 -8.692 -14.777 1.00 97.94 176 ALA A O 1
ATOM 1359 N N . GLN A 1 177 ? -12.649 -8.782 -15.276 1.00 97.88 177 GLN A N 1
ATOM 1360 C CA . GLN A 1 177 ? -12.774 -10.225 -15.107 1.00 97.88 177 GLN A CA 1
ATOM 1361 C C . GLN A 1 177 ? -13.072 -10.875 -16.457 1.00 97.88 177 GLN A C 1
ATOM 1363 O O . GLN A 1 177 ? -13.976 -10.444 -17.174 1.00 97.88 177 GLN A O 1
ATOM 1368 N N . GLN A 1 178 ? -12.345 -11.939 -16.783 1.00 97.75 178 GLN A N 1
ATOM 1369 C CA . GLN A 1 178 ? -12.571 -12.764 -17.964 1.00 97.75 178 GLN A CA 1
ATOM 1370 C C . GLN A 1 178 ? -12.398 -14.235 -17.582 1.00 97.75 178 GLN A C 1
ATOM 1372 O O . GLN A 1 178 ? -11.385 -14.609 -16.999 1.00 97.75 178 GLN A O 1
ATOM 1377 N N . ASP A 1 179 ? -13.402 -15.068 -17.866 1.00 96.31 179 ASP A N 1
ATOM 1378 C CA . ASP A 1 179 ? -13.378 -16.516 -17.597 1.00 96.31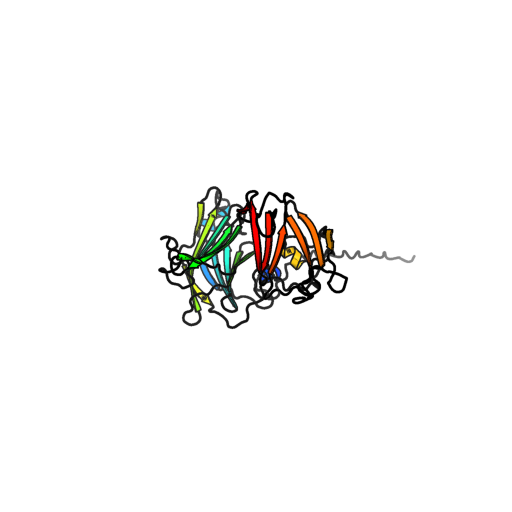 179 ASP A CA 1
ATOM 1379 C C . ASP A 1 179 ? -13.001 -16.881 -16.141 1.00 96.31 179 ASP A C 1
ATOM 1381 O O . ASP A 1 179 ? -12.284 -17.845 -15.873 1.00 96.31 179 ASP A O 1
ATOM 1385 N N . GLY A 1 180 ? -13.474 -16.081 -15.175 1.00 94.75 180 GLY A N 1
ATOM 1386 C CA . GLY A 1 180 ? -13.184 -16.264 -13.745 1.00 94.75 180 GLY A CA 1
ATOM 1387 C C . GLY A 1 180 ? -11.754 -15.889 -13.331 1.00 94.75 180 GLY A C 1
ATOM 1388 O O . GLY A 1 180 ? -11.296 -16.288 -12.258 1.00 94.75 180 GLY A O 1
ATOM 1389 N N . LYS A 1 181 ? -11.032 -15.153 -14.180 1.00 97.44 181 LYS A N 1
ATOM 1390 C CA . LYS A 1 181 ? -9.687 -14.629 -13.931 1.00 97.44 181 LYS A CA 1
ATOM 1391 C C . LYS A 1 181 ? -9.697 -13.109 -13.958 1.00 97.44 181 LYS A C 1
ATOM 1393 O O . LYS A 1 181 ? -10.403 -12.510 -14.766 1.00 97.44 181 LYS A O 1
ATOM 1398 N N . ALA A 1 182 ? -8.862 -12.502 -13.123 1.00 97.81 182 ALA A N 1
ATOM 1399 C CA . ALA A 1 182 ? -8.562 -11.085 -13.241 1.00 97.81 182 ALA A CA 1
ATOM 1400 C C . ALA A 1 182 ? -7.665 -10.868 -14.462 1.00 97.81 182 ALA A C 1
ATOM 1402 O O . ALA A 1 182 ? -6.649 -11.551 -14.609 1.00 97.81 182 ALA A O 1
ATOM 1403 N N . VAL A 1 183 ? -8.032 -9.928 -15.324 1.00 98.25 183 VAL A N 1
ATOM 1404 C CA . VAL A 1 183 ? -7.268 -9.523 -16.502 1.00 98.25 183 VAL A CA 1
ATOM 1405 C C . VAL A 1 183 ? -7.049 -8.019 -16.461 1.00 98.25 183 VAL A C 1
ATOM 1407 O O . VAL A 1 183 ? -7.984 -7.251 -16.273 1.00 98.25 183 VAL A O 1
ATOM 1410 N N . CYS A 1 184 ? -5.805 -7.591 -16.606 1.00 98.25 184 CYS A N 1
ATOM 1411 C CA . CYS A 1 184 ? -5.438 -6.178 -16.607 1.00 98.25 184 CYS A CA 1
ATOM 1412 C C . CYS A 1 184 ? -4.101 -5.990 -17.324 1.00 98.25 184 CYS A C 1
ATOM 1414 O O . CYS A 1 184 ? -3.474 -6.961 -17.768 1.00 98.25 184 CYS A O 1
ATOM 1416 N N . ARG A 1 185 ? -3.639 -4.744 -17.428 1.00 97.75 185 ARG A N 1
ATOM 1417 C CA . ARG A 1 185 ? -2.245 -4.460 -17.785 1.00 97.75 185 ARG A CA 1
ATOM 1418 C C . ARG A 1 185 ? -1.593 -3.659 -16.677 1.00 97.75 185 ARG A C 1
ATOM 1420 O O . ARG A 1 185 ? -2.231 -2.804 -16.067 1.00 97.75 185 ARG A O 1
ATOM 1427 N N . ILE A 1 186 ? -0.316 -3.921 -16.443 1.00 98.31 186 ILE A N 1
ATOM 1428 C CA . ILE A 1 186 ? 0.481 -3.176 -15.471 1.00 98.31 186 ILE A CA 1
ATOM 1429 C C . ILE A 1 186 ? 1.757 -2.649 -16.105 1.00 98.31 186 ILE A C 1
ATOM 1431 O O . ILE A 1 186 ? 2.297 -3.258 -17.025 1.00 98.31 186 ILE A O 1
ATOM 1435 N N . PHE A 1 187 ? 2.267 -1.547 -15.580 1.00 98.12 187 PHE A N 1
ATOM 1436 C CA . PHE A 1 187 ? 3.615 -1.069 -15.844 1.00 98.12 187 PHE A CA 1
ATOM 1437 C C . PHE A 1 187 ? 4.223 -0.652 -14.504 1.00 98.12 187 PHE A C 1
ATOM 1439 O O . PHE A 1 187 ? 3.743 0.283 -13.875 1.00 98.12 187 PHE A O 1
ATOM 1446 N N . ALA A 1 188 ? 5.264 -1.348 -14.045 1.00 98.25 188 ALA A N 1
ATOM 1447 C CA . ALA A 1 188 ? 6.036 -0.945 -12.875 1.00 98.25 188 ALA A CA 1
ATOM 1448 C C . ALA A 1 188 ? 7.344 -0.254 -13.282 1.00 98.25 188 ALA A C 1
ATOM 1450 O O . ALA A 1 188 ? 8.006 -0.651 -14.248 1.00 98.25 188 ALA A O 1
ATOM 1451 N N . LYS A 1 189 ? 7.714 0.782 -12.530 1.00 96.94 189 LYS A N 1
ATOM 1452 C CA . LYS A 1 189 ? 8.909 1.595 -12.753 1.00 96.94 189 LYS A CA 1
ATOM 1453 C C . LYS A 1 189 ? 9.573 1.954 -11.428 1.00 96.94 189 LYS A C 1
ATOM 1455 O O . LYS A 1 189 ? 8.894 2.311 -10.472 1.00 96.94 189 LYS A O 1
ATOM 1460 N N . VAL A 1 190 ? 10.897 1.897 -11.405 1.00 97.31 190 VAL A N 1
ATOM 1461 C CA . VAL A 1 190 ? 11.754 2.307 -10.292 1.00 97.31 190 VAL A CA 1
ATOM 1462 C C . VAL A 1 190 ? 12.635 3.450 -10.778 1.00 97.31 190 VAL A C 1
ATOM 1464 O O . VAL A 1 190 ? 13.339 3.302 -11.778 1.00 97.31 190 VAL A O 1
ATOM 1467 N N . GLU A 1 191 ? 12.610 4.578 -10.078 1.00 95.12 191 GLU A N 1
ATOM 1468 C CA . GLU A 1 191 ? 13.461 5.740 -10.346 1.00 95.12 191 GLU A CA 1
ATOM 1469 C C . GLU A 1 191 ? 14.291 6.095 -9.105 1.00 95.12 191 GLU A C 1
ATOM 1471 O O . GLU A 1 191 ? 13.852 5.867 -7.975 1.00 95.12 191 GLU A O 1
ATOM 1476 N N . THR A 1 192 ? 15.463 6.698 -9.303 1.00 94.38 192 THR A N 1
ATOM 1477 C CA . THR A 1 192 ? 16.079 7.538 -8.270 1.00 94.38 192 THR A CA 1
ATOM 1478 C C . THR A 1 192 ? 15.402 8.903 -8.252 1.00 94.38 192 THR A C 1
ATOM 1480 O O . THR A 1 192 ? 14.975 9.389 -9.302 1.00 94.38 192 THR A O 1
ATOM 1483 N N . LEU A 1 193 ? 15.298 9.532 -7.080 1.00 89.19 193 LEU A N 1
ATOM 1484 C CA . LEU A 1 193 ? 14.794 10.906 -6.970 1.00 89.19 193 LEU A CA 1
ATOM 1485 C C . LEU A 1 193 ? 15.893 11.923 -7.307 1.00 89.19 193 LEU A C 1
ATOM 1487 O O . LEU A 1 193 ? 15.643 12.852 -8.067 1.00 89.19 193 LEU A O 1
ATOM 1491 N N . GLU A 1 194 ? 17.116 11.694 -6.825 1.00 89.31 194 GLU A N 1
ATOM 1492 C CA . GLU A 1 194 ? 18.253 12.605 -6.953 1.00 89.31 194 GLU A CA 1
ATOM 1493 C C . GLU A 1 194 ? 19.562 11.872 -7.333 1.00 89.31 194 GLU A C 1
ATOM 1495 O O . GLU A 1 194 ? 20.062 11.054 -6.551 1.00 89.31 194 GLU A O 1
ATOM 1500 N N . PRO A 1 195 ? 20.151 12.152 -8.517 1.00 92.00 195 PRO A N 1
ATOM 1501 C CA . PRO A 1 195 ? 19.493 12.803 -9.649 1.00 92.00 195 PRO A CA 1
ATOM 1502 C C . PRO A 1 195 ? 18.332 11.939 -10.152 1.00 92.00 195 PRO A C 1
ATOM 1504 O O . PRO A 1 195 ? 18.384 10.706 -10.080 1.00 92.00 195 PRO A O 1
ATOM 1507 N N . ARG A 1 196 ? 17.297 12.574 -10.704 1.00 92.25 196 ARG A N 1
ATOM 1508 C CA . ARG A 1 196 ? 16.145 11.838 -11.219 1.00 92.25 196 ARG A CA 1
ATOM 1509 C C . ARG A 1 196 ? 16.521 10.988 -12.431 1.00 92.25 196 ARG A C 1
ATOM 1511 O O . ARG A 1 196 ? 16.864 11.532 -13.480 1.00 92.25 196 ARG A O 1
ATOM 1518 N N . ALA A 1 197 ? 16.425 9.668 -12.302 1.00 93.38 197 ALA A N 1
ATOM 1519 C CA . ALA A 1 197 ? 16.738 8.733 -13.380 1.00 93.38 197 ALA A CA 1
ATOM 1520 C C . ALA A 1 197 ? 15.943 7.432 -13.239 1.00 93.38 197 ALA A C 1
ATOM 1522 O O . ALA A 1 197 ? 15.738 6.941 -12.132 1.00 93.38 197 ALA A O 1
ATOM 1523 N N . GLU A 1 198 ? 15.515 6.850 -14.361 1.00 94.06 198 GLU A N 1
ATOM 1524 C CA . GLU A 1 198 ? 14.938 5.503 -14.363 1.00 94.06 198 GLU A CA 1
ATOM 1525 C C . GLU A 1 198 ? 16.038 4.463 -14.107 1.00 94.06 198 GLU A C 1
ATOM 1527 O O . GLU A 1 198 ? 17.087 4.483 -14.750 1.00 94.06 198 GLU A O 1
ATOM 1532 N N . VAL A 1 199 ? 15.779 3.551 -13.169 1.00 92.12 199 VAL A N 1
ATOM 1533 C CA . VAL A 1 199 ? 16.679 2.452 -12.791 1.00 92.12 199 VAL A CA 1
ATOM 1534 C C . VAL A 1 199 ? 16.194 1.131 -13.379 1.00 92.12 199 VAL A C 1
ATOM 1536 O O . VAL A 1 199 ? 16.983 0.358 -13.920 1.00 92.12 199 VAL A O 1
ATOM 1539 N N . ALA A 1 200 ? 14.891 0.867 -13.276 1.00 92.50 200 ALA A N 1
ATOM 1540 C CA . ALA A 1 200 ? 14.274 -0.347 -13.787 1.00 92.50 200 ALA A CA 1
ATOM 1541 C C . ALA A 1 200 ? 12.837 -0.077 -14.236 1.00 92.50 200 ALA A C 1
ATOM 1543 O O . ALA A 1 200 ? 12.110 0.696 -13.615 1.00 92.50 200 ALA A O 1
ATOM 1544 N N . SER A 1 201 ? 12.406 -0.765 -15.287 1.00 95.19 201 SER A N 1
ATOM 1545 C CA . SER A 1 201 ? 11.035 -0.714 -15.782 1.00 95.19 201 SER A CA 1
ATOM 1546 C C . SER A 1 201 ? 10.621 -2.057 -16.369 1.00 95.19 201 SER A C 1
ATOM 1548 O O . SER A 1 201 ? 11.438 -2.802 -16.913 1.00 95.19 201 SER A O 1
ATOM 1550 N N . THR A 1 202 ? 9.334 -2.379 -16.259 1.00 97.06 202 THR A N 1
ATOM 1551 C CA . THR A 1 202 ? 8.761 -3.576 -16.892 1.00 97.06 202 THR A CA 1
ATOM 1552 C C . THR A 1 202 ? 8.256 -3.304 -18.307 1.00 97.06 202 THR A C 1
ATOM 1554 O O . THR A 1 202 ? 8.048 -4.240 -19.076 1.00 97.06 202 THR A O 1
ATOM 1557 N N . GLY A 1 203 ? 7.993 -2.033 -18.634 1.00 95.69 203 GLY A N 1
ATOM 1558 C CA . GLY A 1 203 ? 7.041 -1.677 -19.685 1.00 95.69 203 GLY A CA 1
ATOM 1559 C C . GLY A 1 203 ? 5.629 -2.182 -19.359 1.00 95.69 203 GLY A C 1
ATOM 1560 O O . GLY A 1 203 ? 5.371 -2.668 -18.256 1.00 95.69 203 GLY A O 1
ATOM 1561 N N . TRP A 1 204 ? 4.706 -2.081 -20.317 1.00 97.06 204 TRP A N 1
ATOM 1562 C CA . TRP A 1 204 ? 3.366 -2.650 -20.162 1.00 97.06 204 TRP A CA 1
ATOM 1563 C C . TRP A 1 204 ? 3.395 -4.178 -20.258 1.00 97.06 204 TRP A C 1
ATOM 1565 O O . TRP A 1 204 ? 3.845 -4.741 -21.255 1.00 97.06 204 TRP A O 1
ATOM 1575 N N . VAL A 1 205 ? 2.848 -4.837 -19.242 1.00 97.19 205 VAL A N 1
ATOM 1576 C CA . VAL A 1 205 ? 2.728 -6.289 -19.118 1.00 97.19 205 VAL A CA 1
ATOM 1577 C C . VAL A 1 205 ? 1.251 -6.647 -19.037 1.00 97.19 205 VAL A C 1
ATOM 1579 O O . VAL A 1 205 ? 0.516 -6.067 -18.240 1.00 97.19 205 VAL A O 1
ATOM 1582 N N . ALA A 1 206 ? 0.808 -7.601 -19.856 1.00 97.94 206 ALA A N 1
ATOM 1583 C CA . ALA A 1 206 ? -0.525 -8.178 -19.728 1.00 97.94 206 ALA A CA 1
ATOM 1584 C C . ALA A 1 206 ? -0.549 -9.162 -18.553 1.00 97.94 206 ALA A C 1
ATOM 1586 O O . ALA A 1 206 ? 0.300 -10.047 -18.464 1.00 97.94 206 ALA A O 1
ATOM 1587 N N . VAL A 1 207 ? -1.532 -9.015 -17.672 1.00 98.00 207 VAL A N 1
ATOM 1588 C CA . VAL A 1 207 ? -1.687 -9.821 -16.464 1.00 98.00 207 VAL A CA 1
ATOM 1589 C C . VAL A 1 207 ? -2.925 -10.694 -16.598 1.00 98.00 207 VAL A C 1
ATOM 1591 O O . VAL A 1 207 ? -3.992 -10.238 -17.004 1.00 98.00 207 VAL A O 1
ATOM 1594 N N . THR A 1 208 ? -2.788 -11.964 -16.229 1.00 97.88 208 THR A N 1
ATOM 1595 C CA . THR A 1 208 ? -3.912 -12.872 -15.988 1.00 97.88 208 THR A CA 1
ATOM 1596 C C . THR A 1 208 ? -3.694 -13.533 -14.637 1.00 97.88 208 THR A C 1
ATOM 1598 O O . THR A 1 208 ? -2.788 -14.348 -14.477 1.00 97.88 208 THR A O 1
ATOM 1601 N N . GLY A 1 209 ? -4.497 -13.139 -13.655 1.00 94.62 209 GLY A N 1
ATOM 1602 C CA . GLY A 1 209 ? -4.358 -13.532 -12.259 1.00 94.62 209 GLY A CA 1
ATOM 1603 C C . GLY A 1 209 ? -5.563 -14.292 -11.725 1.00 94.62 209 GLY A C 1
ATOM 1604 O O . GLY A 1 209 ? -6.508 -14.630 -12.440 1.00 94.62 209 GLY A O 1
ATOM 1605 N N . GLN A 1 210 ? -5.538 -14.567 -10.426 1.00 94.62 210 GLN A N 1
ATOM 1606 C CA . GLN A 1 210 ? -6.689 -15.121 -9.716 1.00 94.62 210 GLN A CA 1
ATOM 1607 C C . GLN A 1 210 ? -7.876 -14.156 -9.828 1.00 94.62 210 GLN A C 1
ATOM 1609 O O . GLN A 1 210 ? -7.691 -12.958 -9.658 1.00 94.62 210 GLN A O 1
ATOM 1614 N N . GLY A 1 211 ? -9.069 -14.658 -10.152 1.00 93.88 211 GLY A N 1
ATOM 1615 C CA . GLY A 1 211 ? -10.277 -13.831 -10.163 1.00 93.88 211 GLY A CA 1
ATOM 1616 C C . GLY A 1 211 ? -10.756 -13.482 -8.758 1.00 93.88 211 GLY A C 1
ATOM 1617 O O . GLY A 1 211 ? -10.253 -14.013 -7.762 1.00 93.88 211 GLY A O 1
ATOM 1618 N N . GLU A 1 212 ? -11.754 -12.607 -8.687 1.00 93.06 212 GLU A N 1
ATOM 1619 C CA . GLU A 1 212 ? -12.347 -12.196 -7.414 1.00 93.06 212 GLU A CA 1
ATOM 1620 C C . GLU A 1 212 ? -12.996 -13.381 -6.686 1.00 93.06 212 GLU A C 1
ATOM 1622 O O . GLU A 1 212 ? -13.806 -14.124 -7.248 1.00 93.06 212 GLU A O 1
ATOM 1627 N N . ARG A 1 213 ? -12.652 -13.558 -5.407 1.00 86.62 213 ARG A N 1
ATOM 1628 C CA . ARG A 1 213 ? -13.233 -14.593 -4.542 1.00 86.62 213 ARG A CA 1
ATOM 1629 C C . ARG A 1 213 ? -14.399 -14.036 -3.731 1.00 86.62 213 ARG A C 1
ATOM 1631 O O . ARG A 1 213 ? -14.378 -12.893 -3.295 1.00 86.62 213 ARG A O 1
ATOM 1638 N N . THR A 1 214 ? -15.374 -14.880 -3.407 1.00 85.56 214 THR A N 1
ATOM 1639 C CA . THR A 1 214 ? -16.555 -14.504 -2.602 1.00 85.56 214 THR A CA 1
ATOM 1640 C C . THR A 1 214 ? -16.283 -14.375 -1.097 1.00 85.56 214 THR A C 1
ATOM 1642 O O . THR A 1 214 ? -17.208 -14.138 -0.322 1.00 85.56 214 THR A O 1
ATOM 1645 N N . ARG A 1 215 ? -15.033 -14.560 -0.655 1.00 86.25 215 ARG A N 1
ATOM 1646 C CA . ARG A 1 215 ? -14.631 -14.418 0.750 1.00 86.25 215 ARG A CA 1
ATOM 1647 C C . ARG A 1 215 ? -14.818 -12.968 1.208 1.00 86.25 215 ARG A C 1
ATOM 1649 O O . ARG A 1 215 ? -14.529 -12.039 0.458 1.00 86.25 215 ARG A O 1
ATOM 1656 N N . ALA A 1 216 ? -15.256 -12.779 2.452 1.00 82.50 216 ALA A N 1
ATOM 1657 C CA . ALA A 1 216 ? -15.291 -11.459 3.073 1.00 82.50 216 ALA A CA 1
ATOM 1658 C C . ALA A 1 216 ? -13.873 -10.885 3.199 1.00 82.50 216 ALA A C 1
ATOM 1660 O O . ALA A 1 216 ? -12.934 -11.597 3.562 1.00 82.50 216 ALA A O 1
ATOM 1661 N N . LYS A 1 217 ? -13.725 -9.591 2.910 1.00 85.12 217 LYS A N 1
ATOM 1662 C CA . LYS A 1 217 ? -12.446 -8.901 3.074 1.00 85.12 217 LYS A CA 1
ATOM 1663 C C . LYS A 1 217 ? -12.034 -8.913 4.544 1.00 85.12 217 LYS A C 1
ATOM 1665 O O . LYS A 1 217 ? -12.862 -8.547 5.382 1.00 85.12 217 LYS A O 1
ATOM 1670 N N . PRO A 1 218 ? -10.779 -9.273 4.862 1.00 80.75 218 PRO A N 1
ATOM 1671 C CA . PRO A 1 218 ? -10.256 -9.063 6.200 1.00 80.75 218 PRO A CA 1
ATOM 1672 C C . PRO A 1 218 ? -10.390 -7.579 6.583 1.00 80.75 218 PRO A C 1
ATOM 1674 O O . PRO A 1 218 ? -10.274 -6.706 5.711 1.00 80.75 218 PRO A O 1
ATOM 1677 N N . PRO A 1 219 ? -10.674 -7.254 7.847 1.00 69.19 219 PRO A N 1
ATOM 1678 C CA . PRO A 1 219 ? -10.692 -5.867 8.292 1.00 69.19 219 PRO A CA 1
ATOM 1679 C C . PRO A 1 219 ? -9.329 -5.207 8.033 1.00 69.19 219 PRO A C 1
ATOM 1681 O O . PRO A 1 219 ? -8.285 -5.844 8.147 1.00 69.19 219 PRO A O 1
ATOM 1684 N N . ILE A 1 220 ? -9.349 -3.936 7.625 1.00 64.69 220 ILE A N 1
ATOM 1685 C CA . ILE A 1 220 ? -8.135 -3.129 7.461 1.00 64.69 220 ILE A CA 1
ATOM 1686 C C . ILE A 1 220 ? -7.814 -2.502 8.814 1.00 64.69 220 ILE A C 1
ATOM 1688 O O . ILE A 1 220 ? -8.703 -1.966 9.481 1.00 64.69 220 ILE A O 1
ATOM 1692 N N . GLY A 1 221 ? -6.540 -2.554 9.190 1.00 51.91 221 GLY A N 1
ATOM 1693 C CA . GLY A 1 221 ? -6.094 -2.070 10.480 1.00 51.91 221 GLY A CA 1
ATOM 1694 C C . GLY A 1 221 ? -6.400 -3.077 11.583 1.00 51.91 221 GLY A C 1
ATOM 1695 O O . GLY A 1 221 ? -7.438 -3.732 11.622 1.00 51.91 221 GLY A O 1
ATOM 1696 N N . LEU A 1 222 ? -5.437 -3.183 12.480 1.00 48.69 222 LEU A N 1
ATOM 1697 C CA . LEU A 1 222 ? -5.475 -3.769 13.805 1.00 48.69 222 LEU A CA 1
ATOM 1698 C C . LEU A 1 222 ? -6.702 -4.628 14.188 1.00 48.69 222 LEU A C 1
ATOM 1700 O O . LEU A 1 222 ? -7.735 -4.113 14.603 1.00 48.69 222 LEU A O 1
ATOM 1704 N N . GLN A 1 223 ? -6.560 -5.950 14.139 1.00 46.34 223 GLN A N 1
ATOM 1705 C CA . GLN A 1 223 ? -7.197 -6.822 15.134 1.00 46.34 223 GLN A CA 1
ATOM 1706 C C . GLN A 1 223 ? -6.189 -7.213 16.224 1.00 46.34 223 GLN A C 1
ATOM 1708 O O . GLN A 1 223 ? -6.292 -8.296 16.792 1.00 46.34 223 GLN A O 1
ATOM 1713 N N . ALA A 1 224 ? -5.199 -6.362 16.531 1.00 48.31 224 ALA A N 1
ATOM 1714 C CA . ALA A 1 224 ? -4.497 -6.549 17.794 1.00 48.31 224 ALA A CA 1
ATOM 1715 C C . ALA A 1 224 ? -5.490 -6.161 18.894 1.00 48.31 224 ALA A C 1
ATOM 1717 O O . ALA A 1 224 ? -5.924 -5.018 19.022 1.00 48.31 224 ALA A O 1
ATOM 1718 N N . SER A 1 225 ? -5.954 -7.177 19.607 1.00 47.50 225 SER A N 1
ATOM 1719 C CA . SER A 1 225 ? -6.704 -6.988 20.836 1.00 47.50 225 SER A CA 1
ATOM 1720 C C . SER A 1 225 ? -5.822 -6.204 21.811 1.00 47.50 225 SER A C 1
ATOM 1722 O O . SER A 1 225 ? -4.612 -6.437 21.848 1.00 47.50 225 SER A O 1
ATOM 1724 N N . ALA A 1 226 ? -6.414 -5.363 22.664 1.00 54.38 226 ALA A N 1
ATOM 1725 C CA . ALA A 1 226 ? -5.730 -4.753 23.815 1.00 54.38 226 ALA A CA 1
ATOM 1726 C C . ALA A 1 226 ? -5.108 -5.795 24.780 1.00 54.38 226 ALA A C 1
ATOM 1728 O O . ALA A 1 226 ? -4.456 -5.448 25.753 1.00 54.38 226 ALA A O 1
ATOM 1729 N N . THR A 1 227 ? -5.319 -7.088 24.518 1.00 58.47 227 THR A N 1
ATOM 1730 C CA . THR A 1 227 ? -4.759 -8.235 25.239 1.00 58.47 227 THR A CA 1
ATOM 1731 C C . THR A 1 227 ? -3.498 -8.823 24.592 1.00 58.47 227 THR A C 1
ATOM 1733 O O . THR A 1 227 ? -3.154 -9.970 24.886 1.00 58.47 227 THR A O 1
ATOM 1736 N N . GLY A 1 228 ? -2.870 -8.129 23.638 1.00 69.12 228 GLY A N 1
ATOM 1737 C CA . GLY A 1 228 ? -1.590 -8.555 23.064 1.00 69.12 228 GLY A CA 1
ATOM 1738 C C . GLY A 1 228 ? -0.473 -8.581 24.113 1.00 69.12 228 GLY A C 1
ATOM 1739 O O . GLY A 1 228 ? -0.621 -8.030 25.201 1.00 69.12 228 GLY A O 1
ATOM 1740 N N . LYS A 1 229 ? 0.643 -9.249 23.802 1.00 85.44 229 LYS A N 1
ATOM 1741 C CA . LYS A 1 229 ? 1.856 -9.132 24.620 1.00 85.44 229 LYS A CA 1
ATOM 1742 C C . LYS A 1 229 ? 2.302 -7.668 24.597 1.00 85.44 229 LYS A C 1
ATOM 1744 O O . LYS A 1 229 ? 2.338 -7.084 23.524 1.00 85.44 229 LYS A O 1
ATOM 1749 N N . ASP A 1 230 ? 2.574 -7.131 25.772 1.00 88.12 230 ASP A N 1
ATOM 1750 C CA . ASP A 1 230 ? 3.112 -5.798 26.033 1.00 88.12 230 ASP A CA 1
ATOM 1751 C C . ASP A 1 230 ? 4.369 -6.048 26.873 1.00 88.12 230 ASP A C 1
ATOM 1753 O O . ASP A 1 230 ? 4.294 -6.529 28.012 1.00 88.12 230 ASP A O 1
ATOM 1757 N N . SER A 1 231 ? 5.529 -5.940 26.234 1.00 88.44 231 SER A N 1
ATOM 1758 C CA . SER A 1 231 ? 6.796 -6.420 26.791 1.00 88.44 231 SER A CA 1
ATOM 1759 C C . SER A 1 231 ? 7.415 -5.471 27.802 1.00 88.44 231 SER A C 1
ATOM 1761 O O . SER A 1 231 ? 8.137 -5.937 28.690 1.00 88.44 231 SER A O 1
ATOM 1763 N N . ASP A 1 232 ? 7.182 -4.171 27.661 1.00 88.81 232 ASP A N 1
ATOM 1764 C CA . ASP A 1 232 ? 7.709 -3.150 28.564 1.00 88.81 232 ASP A CA 1
ATOM 1765 C C . ASP A 1 232 ? 6.667 -2.625 29.559 1.00 88.81 232 ASP A C 1
ATOM 1767 O O . ASP A 1 232 ? 7.048 -2.034 30.575 1.00 88.81 232 ASP A O 1
ATOM 1771 N N . GLY A 1 233 ? 5.394 -2.968 29.363 1.00 89.06 233 GLY A N 1
ATOM 1772 C CA . GLY A 1 233 ? 4.312 -2.714 30.300 1.00 89.06 233 GLY A CA 1
ATOM 1773 C C . GLY A 1 233 ? 3.783 -1.286 30.247 1.00 89.06 233 GLY A C 1
ATOM 1774 O O . GLY A 1 233 ? 3.253 -0.821 31.263 1.00 89.06 233 GLY A O 1
ATOM 1775 N N . ASP A 1 234 ? 3.957 -0.577 29.131 1.00 86.50 234 ASP A N 1
ATOM 1776 C CA . ASP A 1 234 ? 3.466 0.793 28.961 1.00 86.50 234 ASP A CA 1
ATOM 1777 C C . ASP A 1 234 ? 1.972 0.877 28.589 1.00 86.50 234 ASP A C 1
ATOM 1779 O O . ASP A 1 234 ? 1.378 1.960 28.605 1.00 86.50 234 ASP A O 1
ATOM 1783 N N . GLY A 1 235 ? 1.332 -0.272 28.347 1.00 84.81 235 GLY A N 1
ATOM 1784 C CA . GLY A 1 235 ? -0.073 -0.390 27.975 1.00 84.81 235 GLY A CA 1
ATOM 1785 C C . GLY A 1 235 ? -0.324 -0.408 26.466 1.00 84.81 235 GLY A C 1
ATOM 1786 O O . GLY A 1 235 ? -1.486 -0.501 26.054 1.00 84.81 235 GLY A O 1
ATOM 1787 N N . VAL A 1 236 ? 0.720 -0.347 25.639 1.00 85.06 236 VAL A N 1
ATOM 1788 C CA . VAL A 1 236 ? 0.669 -0.468 24.184 1.00 85.06 236 VAL A CA 1
ATOM 1789 C C . VAL A 1 236 ? 1.182 -1.863 23.790 1.00 85.06 236 VAL A C 1
ATOM 1791 O O . VAL A 1 236 ? 2.342 -2.179 23.993 1.00 85.06 236 VAL A O 1
ATOM 1794 N N . PRO A 1 237 ? 0.348 -2.753 23.218 1.00 86.50 237 PRO A N 1
ATOM 1795 C CA . PRO A 1 237 ? 0.833 -4.079 22.827 1.00 86.50 237 PRO A CA 1
ATOM 1796 C C . PRO A 1 237 ? 1.940 -4.046 21.755 1.00 86.50 237 PRO A C 1
ATOM 1798 O O . PRO A 1 237 ? 1.817 -3.294 20.788 1.00 86.50 237 PRO A O 1
ATOM 1801 N N . ASP A 1 238 ? 2.897 -4.984 21.820 1.00 79.44 238 ASP A N 1
ATOM 1802 C CA . ASP A 1 238 ? 4.069 -5.116 20.931 1.00 79.44 238 ASP A CA 1
ATOM 1803 C C . ASP A 1 238 ? 3.702 -4.972 19.433 1.00 79.44 238 ASP A C 1
ATOM 1805 O O . ASP A 1 238 ? 4.407 -4.355 18.636 1.00 79.44 238 ASP A O 1
ATOM 1809 N N . ALA A 1 239 ? 2.571 -5.558 19.019 1.00 73.06 239 ALA A N 1
ATOM 1810 C CA . ALA A 1 239 ? 2.107 -5.529 17.629 1.00 73.06 239 ALA A CA 1
ATOM 1811 C C . ALA A 1 239 ? 1.583 -4.148 17.184 1.00 73.06 239 ALA A C 1
ATOM 1813 O O . ALA A 1 239 ? 1.602 -3.826 15.994 1.00 73.06 239 ALA A O 1
ATOM 1814 N N . ILE A 1 240 ? 1.079 -3.338 18.121 1.00 79.81 240 ILE A N 1
ATOM 1815 C CA . ILE A 1 240 ? 0.763 -1.925 17.880 1.00 79.81 240 ILE A CA 1
ATOM 1816 C C . ILE A 1 240 ? 2.057 -1.148 17.709 1.00 79.81 240 ILE A C 1
ATOM 1818 O O . ILE A 1 240 ? 2.171 -0.353 16.781 1.00 79.81 240 ILE A O 1
ATOM 1822 N N . GLU A 1 241 ? 3.021 -1.384 18.591 1.00 83.31 241 GLU A N 1
ATOM 1823 C CA . GLU A 1 241 ? 4.280 -0.659 18.601 1.00 83.31 241 GLU A CA 1
ATOM 1824 C C . GLU A 1 241 ? 5.057 -0.873 17.307 1.00 83.31 241 GLU A C 1
ATOM 1826 O O . GLU A 1 241 ? 5.451 0.084 16.643 1.00 83.31 241 GLU A O 1
ATOM 1831 N N . GLU A 1 242 ? 5.148 -2.122 16.849 1.00 75.88 242 GLU A N 1
ATOM 1832 C CA . GLU A 1 242 ? 5.737 -2.451 15.552 1.00 75.88 242 GLU A CA 1
ATOM 1833 C C . GLU A 1 242 ? 5.031 -1.713 14.397 1.00 75.88 242 GLU A C 1
ATOM 1835 O O . GLU A 1 242 ? 5.682 -1.201 13.479 1.00 75.88 242 GLU A O 1
ATOM 1840 N N . LEU A 1 243 ? 3.698 -1.597 14.444 1.00 70.50 243 LEU A N 1
ATOM 1841 C CA . LEU A 1 243 ? 2.929 -0.878 13.426 1.00 70.50 243 LEU A CA 1
ATOM 1842 C C . LEU A 1 243 ? 3.199 0.632 13.447 1.00 70.50 243 LEU A C 1
ATOM 1844 O O . LEU A 1 243 ? 3.276 1.257 12.382 1.00 70.50 243 LEU A O 1
ATOM 1848 N N . LEU A 1 244 ? 3.308 1.210 14.641 1.00 78.00 244 LEU A N 1
ATOM 1849 C CA . LEU A 1 244 ? 3.602 2.626 14.863 1.00 78.00 244 LEU A CA 1
ATOM 1850 C C . LEU A 1 244 ? 5.097 2.944 14.687 1.00 78.00 244 LEU A C 1
ATOM 1852 O O . LEU A 1 244 ? 5.479 4.111 14.573 1.00 78.00 244 LEU A O 1
ATOM 1856 N N . GLY A 1 245 ? 5.934 1.909 14.591 1.00 76.31 245 GLY A N 1
ATOM 1857 C CA . GLY A 1 245 ? 7.382 2.008 14.485 1.00 76.31 245 GLY A CA 1
ATOM 1858 C C . GLY A 1 245 ? 8.064 2.393 15.799 1.00 76.31 245 GLY A C 1
ATOM 1859 O O . GLY A 1 245 ? 9.150 2.973 15.737 1.00 76.31 245 GLY A O 1
ATOM 1860 N N . THR A 1 246 ? 7.426 2.136 16.942 1.00 81.56 246 THR A N 1
ATOM 1861 C CA . THR A 1 246 ? 8.019 2.230 18.285 1.00 81.56 246 THR A CA 1
ATOM 1862 C C . THR A 1 246 ? 8.701 0.911 18.664 1.00 81.56 246 THR A C 1
ATOM 1864 O O . THR A 1 246 ? 8.677 -0.059 17.897 1.00 81.56 246 THR A O 1
ATOM 1867 N N . ASN A 1 247 ? 9.421 0.890 19.786 1.00 82.25 247 ASN A N 1
ATOM 1868 C CA . ASN A 1 247 ? 10.203 -0.272 20.199 1.00 82.25 247 ASN A CA 1
ATOM 1869 C C . ASN A 1 247 ? 9.512 -1.003 21.343 1.00 82.25 247 ASN A C 1
ATOM 1871 O O . ASN A 1 247 ? 9.623 -0.550 22.471 1.00 82.25 247 ASN A O 1
ATOM 1875 N N . ALA A 1 248 ? 9.021 -2.209 21.053 1.00 86.62 248 ALA A N 1
ATOM 1876 C CA . ALA A 1 248 ? 8.353 -3.106 21.995 1.00 86.62 248 ALA A CA 1
ATOM 1877 C C . ALA A 1 248 ? 9.214 -3.665 23.134 1.00 86.62 248 ALA A C 1
ATOM 1879 O O . ALA A 1 248 ? 9.038 -4.795 23.559 1.00 86.62 248 ALA A O 1
ATOM 1880 N N . ASN A 1 249 ? 10.260 -2.974 23.562 1.00 87.81 249 ASN A N 1
ATOM 1881 C CA . ASN A 1 249 ? 10.985 -3.261 24.798 1.00 87.81 249 ASN A CA 1
ATOM 1882 C C . ASN A 1 249 ? 11.363 -1.949 25.505 1.00 87.81 249 ASN A C 1
ATOM 1884 O O . ASN A 1 249 ? 12.281 -1.933 26.333 1.00 87.81 249 ASN A O 1
ATOM 1888 N N . PHE A 1 250 ? 10.745 -0.841 25.109 1.00 86.00 250 PHE A N 1
ATOM 1889 C CA . PHE A 1 250 ? 11.026 0.499 25.573 1.00 86.00 250 PHE A CA 1
ATOM 1890 C C . PHE A 1 250 ? 9.705 1.225 25.818 1.00 86.00 250 PHE A C 1
ATOM 1892 O O . PHE A 1 250 ? 9.111 1.768 24.897 1.00 86.00 250 PHE A O 1
ATOM 1899 N N . ALA A 1 251 ? 9.324 1.282 27.095 1.00 91.25 251 ALA A N 1
ATOM 1900 C CA . ALA A 1 251 ? 8.087 1.914 27.518 1.00 91.25 251 ALA A CA 1
ATOM 1901 C C . ALA A 1 251 ? 8.032 3.378 27.073 1.00 91.25 251 ALA A C 1
ATOM 1903 O O . ALA A 1 251 ? 8.896 4.183 27.456 1.00 91.25 251 ALA A O 1
ATOM 1904 N N . GLU A 1 252 ? 7.001 3.731 26.312 1.00 89.06 252 GLU A N 1
ATOM 1905 C CA . GLU A 1 252 ? 6.863 5.071 25.774 1.00 89.06 252 GLU A CA 1
ATOM 1906 C C . GLU A 1 252 ? 6.408 6.060 26.862 1.00 89.06 252 GLU A C 1
ATOM 1908 O O . GLU A 1 252 ? 5.515 5.769 27.667 1.00 89.06 252 GLU A O 1
ATOM 1913 N N . PRO A 1 253 ? 6.996 7.271 26.924 1.00 88.19 253 PRO A N 1
ATOM 1914 C CA . PRO A 1 253 ? 6.706 8.244 27.974 1.00 88.19 253 PRO A CA 1
ATOM 1915 C C . PRO A 1 253 ? 5.405 9.009 27.679 1.00 88.19 253 PRO A C 1
ATOM 1917 O O . PRO A 1 253 ? 5.416 10.218 27.452 1.00 88.19 253 PRO A O 1
ATOM 1920 N N . LEU A 1 254 ? 4.273 8.304 27.647 1.00 91.62 254 LEU A N 1
ATOM 1921 C CA . LEU A 1 254 ? 2.958 8.888 27.392 1.00 91.62 254 LEU A CA 1
ATOM 1922 C C . LEU A 1 254 ? 2.440 9.653 28.620 1.00 91.62 254 LEU A C 1
ATOM 1924 O O . LEU A 1 254 ? 2.051 9.074 29.635 1.00 91.62 254 LEU A O 1
ATOM 1928 N N . GLU A 1 255 ? 2.389 10.979 28.513 1.00 93.12 255 GLU A N 1
ATOM 1929 C CA . GLU A 1 255 ? 1.869 11.868 29.549 1.00 93.12 255 GLU A CA 1
ATOM 1930 C C . GLU A 1 255 ? 0.387 12.168 29.318 1.00 93.12 255 GLU A C 1
ATOM 1932 O O . GLU A 1 255 ? -0.022 12.496 28.207 1.00 93.12 255 GLU A O 1
ATOM 1937 N N . LEU A 1 256 ? -0.427 12.105 30.376 1.00 93.56 256 LEU A N 1
ATOM 1938 C CA . LEU A 1 256 ? -1.823 12.542 30.330 1.00 93.56 256 LEU A CA 1
ATOM 1939 C C . LEU A 1 256 ? -1.876 14.067 30.149 1.00 93.56 256 LEU A C 1
ATOM 1941 O O . LEU A 1 256 ? -1.565 14.815 31.076 1.00 93.56 256 LEU A O 1
ATOM 1945 N N . VAL A 1 257 ? -2.312 14.524 28.976 1.00 93.75 257 VAL A N 1
ATOM 1946 C CA . VAL A 1 257 ? -2.415 15.954 28.637 1.00 93.75 257 VAL A CA 1
ATOM 1947 C C . VAL A 1 257 ? -3.839 16.493 28.749 1.00 93.75 257 VAL A C 1
ATOM 1949 O O . VAL A 1 257 ? -4.030 17.700 28.894 1.00 93.75 257 VAL A O 1
ATOM 1952 N N . HIS A 1 258 ? -4.848 15.619 28.721 1.00 90.50 258 HIS A N 1
ATOM 1953 C CA . HIS A 1 258 ? -6.244 16.012 28.903 1.00 90.50 258 HIS A CA 1
ATOM 1954 C C . HIS A 1 258 ? -7.093 14.868 29.470 1.00 90.50 258 HIS A C 1
ATOM 1956 O O . HIS A 1 258 ? -6.917 13.718 29.075 1.00 90.50 258 HIS A O 1
ATOM 1962 N N . ASP A 1 259 ? -8.026 15.199 30.363 1.00 91.44 259 ASP A N 1
ATOM 1963 C CA . ASP A 1 259 ? -9.009 14.286 30.960 1.00 91.44 259 ASP A CA 1
ATOM 1964 C C . ASP A 1 259 ? -10.371 14.997 30.984 1.00 91.44 259 ASP A C 1
ATOM 1966 O O . ASP A 1 259 ? -10.625 15.844 31.848 1.00 91.44 259 ASP A O 1
ATOM 1970 N N . ASP A 1 260 ? -11.213 14.691 29.996 1.00 86.19 260 ASP A N 1
ATOM 1971 C CA . ASP A 1 260 ? -12.587 15.204 29.879 1.00 86.19 260 ASP A CA 1
ATOM 1972 C C . ASP A 1 260 ? -13.565 14.391 30.745 1.00 86.19 260 ASP A C 1
ATOM 1974 O O . ASP A 1 260 ? -14.674 14.837 31.045 1.00 86.19 260 ASP A O 1
ATOM 1978 N N . LYS A 1 261 ? -13.100 13.239 31.256 1.00 87.50 261 LYS A N 1
ATOM 1979 C CA . LYS A 1 261 ? -13.881 12.203 31.941 1.00 87.50 261 LYS A CA 1
ATOM 1980 C C . LYS A 1 261 ? -14.928 11.577 31.024 1.00 87.50 261 LYS A C 1
ATOM 1982 O O . LYS A 1 261 ? -15.151 11.994 29.900 1.00 87.50 261 LYS A O 1
ATOM 1987 N N . LEU A 1 262 ? -15.579 10.527 31.512 1.00 85.44 262 LEU A N 1
ATOM 1988 C CA . LEU A 1 262 ? -16.735 9.951 30.832 1.00 85.44 262 LEU A CA 1
ATOM 1989 C C . LEU A 1 262 ? -17.996 10.751 31.142 1.00 85.44 262 LEU A C 1
ATOM 1991 O O . LEU A 1 262 ? -18.114 11.362 32.210 1.00 85.44 262 LEU A O 1
ATOM 1995 N N . MET A 1 263 ? -19.009 10.646 30.280 1.00 80.75 263 MET A N 1
ATOM 1996 C CA . MET A 1 263 ? -20.328 11.231 30.546 1.00 80.75 263 MET A CA 1
ATOM 1997 C C . MET A 1 263 ? -20.898 10.786 31.903 1.00 80.75 263 MET A C 1
ATOM 1999 O O . MET A 1 263 ? -21.493 11.589 32.627 1.00 80.75 263 MET A O 1
ATOM 2003 N N . ALA A 1 264 ? -20.709 9.512 32.267 1.00 76.31 264 ALA A N 1
ATOM 2004 C CA . ALA A 1 264 ? -21.139 8.971 33.559 1.00 76.31 264 ALA A CA 1
ATOM 2005 C C . ALA A 1 264 ? -20.419 9.631 34.753 1.00 76.31 264 ALA A C 1
ATOM 2007 O O . ALA A 1 264 ? -21.004 9.751 35.830 1.00 76.31 264 ALA A O 1
ATOM 2008 N N . ASP A 1 265 ? -19.198 10.117 34.530 1.00 81.94 265 ASP A N 1
ATOM 2009 C CA . ASP A 1 265 ? -18.302 10.705 35.531 1.00 81.94 265 ASP A CA 1
ATOM 2010 C C . ASP A 1 265 ? -18.283 12.244 35.491 1.00 81.94 265 ASP A C 1
ATOM 2012 O O . ASP A 1 265 ? -17.520 12.897 36.214 1.00 81.94 265 ASP A O 1
ATOM 2016 N N . GLY A 1 266 ? -19.181 12.837 34.699 1.00 78.62 266 GLY A N 1
ATOM 2017 C CA . GLY A 1 266 ? -19.477 14.263 34.726 1.00 78.62 266 GLY A CA 1
ATOM 2018 C C . GLY A 1 266 ? -19.018 15.061 33.514 1.00 78.62 266 GLY A C 1
ATOM 2019 O O . GLY A 1 266 ? -19.068 16.293 33.613 1.00 78.62 266 GLY A O 1
ATOM 2020 N N . ASP A 1 267 ? -18.637 14.416 32.406 1.00 79.94 267 ASP A N 1
ATOM 2021 C CA . ASP A 1 267 ? -18.469 15.128 31.138 1.00 79.94 267 ASP A CA 1
ATOM 2022 C C . ASP A 1 267 ? -19.791 15.800 30.705 1.00 79.94 267 ASP A C 1
ATOM 2024 O O . ASP A 1 267 ? -20.900 15.256 30.810 1.00 79.94 267 ASP A O 1
ATOM 2028 N N . LYS A 1 268 ? -19.669 17.054 30.269 1.00 78.75 268 LYS A N 1
ATOM 2029 C CA . LYS A 1 268 ? -20.759 17.914 29.802 1.00 78.75 268 LYS A CA 1
ATOM 2030 C C . LYS A 1 268 ? -20.600 18.315 28.338 1.00 78.75 268 LYS A C 1
ATOM 2032 O O . LYS A 1 268 ? -21.493 19.007 27.841 1.00 78.75 268 LYS A O 1
ATOM 2037 N N . THR A 1 269 ? -19.504 17.945 27.680 1.00 79.81 269 THR A N 1
ATOM 2038 C CA . THR A 1 269 ? -19.214 18.302 26.290 1.00 79.81 269 THR A CA 1
ATOM 2039 C C . THR A 1 269 ? -19.939 17.374 25.310 1.00 79.81 269 THR A C 1
ATOM 2041 O O . THR A 1 269 ? -20.270 17.796 24.197 1.00 79.81 269 THR A O 1
ATOM 2044 N N . VAL A 1 270 ? -20.320 16.164 25.742 1.00 81.62 270 VAL A N 1
ATOM 2045 C CA . VAL A 1 270 ? -21.114 15.235 24.929 1.00 81.62 270 VAL A CA 1
ATOM 2046 C C . VAL A 1 270 ? -22.488 15.765 24.502 1.00 81.62 270 VAL A C 1
ATOM 2048 O O . VAL A 1 270 ? -23.307 16.277 25.277 1.00 81.62 270 VAL A O 1
ATOM 2051 N N . ASN A 1 271 ? -22.825 15.516 23.235 1.00 84.06 271 ASN A N 1
ATOM 2052 C CA . ASN A 1 271 ? -24.185 15.681 22.738 1.00 84.06 271 ASN A CA 1
ATOM 2053 C C . ASN A 1 271 ? -25.069 14.520 23.217 1.00 84.06 271 ASN A C 1
ATOM 2055 O O . ASN A 1 271 ? -25.092 13.447 22.616 1.00 84.06 271 ASN A O 1
ATOM 2059 N N . LYS A 1 272 ? -25.864 14.770 24.263 1.00 81.06 272 LYS A N 1
ATOM 2060 C CA . LYS A 1 272 ? -26.728 13.760 24.900 1.00 81.06 272 LYS A CA 1
ATOM 2061 C C . LYS A 1 272 ? -27.695 13.048 23.951 1.00 81.06 272 LYS A C 1
ATOM 2063 O O . LYS A 1 272 ? -28.053 11.907 24.212 1.00 81.06 272 LYS A O 1
ATOM 2068 N N . ALA A 1 273 ? -28.148 13.708 22.883 1.00 83.19 273 ALA A N 1
ATOM 2069 C CA . ALA A 1 273 ? -29.102 13.114 21.946 1.00 83.19 273 ALA A CA 1
ATOM 2070 C C . ALA A 1 273 ? -28.463 12.047 21.041 1.00 83.19 273 ALA A C 1
ATOM 2072 O O . ALA A 1 273 ? -29.168 11.169 20.556 1.00 83.19 273 ALA A O 1
ATOM 2073 N N . ASN A 1 274 ? -27.144 12.117 20.840 1.00 81.12 274 ASN A N 1
ATOM 2074 C CA . ASN A 1 274 ? -26.375 11.226 19.968 1.00 81.12 274 ASN A CA 1
ATOM 2075 C C . ASN A 1 274 ? -25.247 10.514 20.733 1.00 81.12 274 ASN A C 1
ATOM 2077 O O . ASN A 1 274 ? -24.239 10.137 20.139 1.00 81.12 274 ASN A O 1
ATOM 2081 N N . TYR A 1 275 ? -25.390 10.386 22.053 1.00 86.94 275 TYR A N 1
ATOM 2082 C CA . TYR A 1 275 ? -24.364 9.806 22.907 1.00 86.94 275 TYR A CA 1
ATOM 2083 C C . TYR A 1 275 ? -24.172 8.310 22.639 1.00 86.94 275 TYR A C 1
ATOM 2085 O O . TYR A 1 275 ? -25.137 7.549 22.550 1.00 86.94 275 TYR A O 1
ATOM 2093 N N . SER A 1 276 ? -22.911 7.892 22.615 1.00 87.50 276 SER A N 1
ATOM 2094 C CA . SER A 1 276 ? -22.489 6.497 22.714 1.00 87.50 276 SER A CA 1
ATOM 2095 C C . SER A 1 276 ? -21.150 6.451 23.439 1.00 87.50 276 SER A C 1
ATOM 2097 O O . SER A 1 276 ? -20.256 7.203 23.055 1.00 87.50 276 SER A O 1
ATOM 2099 N N . ALA A 1 277 ? -20.984 5.550 24.411 1.00 86.44 277 ALA A N 1
ATOM 2100 C CA . ALA A 1 277 ? -19.727 5.396 25.155 1.00 86.44 277 ALA A CA 1
ATOM 2101 C C . ALA A 1 277 ? -18.517 5.155 24.229 1.00 86.44 277 ALA A C 1
ATOM 2103 O O . ALA A 1 277 ? -17.444 5.701 24.434 1.00 86.44 277 ALA A O 1
ATOM 2104 N N . GLU A 1 278 ? -18.731 4.425 23.136 1.00 87.44 278 GLU A N 1
ATOM 2105 C CA . GLU A 1 278 ? -17.750 4.140 22.079 1.00 87.44 278 GLU A CA 1
ATOM 2106 C C . GLU A 1 278 ? -17.216 5.405 21.364 1.00 87.44 278 GLU A C 1
ATOM 2108 O O . GLU A 1 278 ? -16.174 5.375 20.717 1.00 87.44 278 GLU A O 1
ATOM 2113 N N . ARG A 1 279 ? -17.933 6.534 21.447 1.00 87.31 279 ARG A N 1
ATOM 2114 C CA . ARG A 1 279 ? -17.561 7.827 20.832 1.00 87.31 279 ARG A CA 1
ATOM 2115 C C . ARG A 1 279 ? -17.362 8.938 21.864 1.00 87.31 279 ARG A C 1
ATOM 2117 O O . ARG A 1 279 ? -17.244 10.100 21.485 1.00 87.31 279 ARG A O 1
ATOM 2124 N N . ASP A 1 280 ? -17.376 8.579 23.140 1.00 88.75 280 ASP A N 1
ATOM 2125 C CA . ASP A 1 280 ? -17.155 9.469 24.273 1.00 88.75 280 ASP A CA 1
ATOM 2126 C C . ASP A 1 280 ? -15.652 9.526 24.537 1.00 88.75 280 ASP A C 1
ATOM 2128 O O . ASP A 1 280 ? -15.088 8.535 24.997 1.00 88.75 280 ASP A O 1
ATOM 2132 N N . ILE A 1 281 ? -14.990 10.618 24.151 1.00 89.94 281 ILE A N 1
ATOM 2133 C CA . ILE A 1 281 ? -13.544 10.769 24.351 1.00 89.94 281 ILE A CA 1
ATOM 2134 C C . ILE A 1 281 ? -13.310 11.105 25.819 1.00 89.94 281 ILE A C 1
ATOM 2136 O O . ILE A 1 281 ? -13.864 12.079 26.310 1.00 89.94 281 ILE A O 1
ATOM 2140 N N . SER A 1 282 ? -12.471 10.334 26.504 1.00 90.12 282 SER A N 1
ATOM 2141 C CA . SER A 1 282 ? -12.223 10.527 27.933 1.00 90.12 282 SER A CA 1
ATOM 2142 C C . SER A 1 282 ? -10.866 11.154 28.208 1.00 90.12 282 SER A C 1
ATOM 2144 O O . SER A 1 282 ? -10.781 12.131 28.948 1.00 90.12 282 SER A O 1
ATOM 2146 N N . LYS A 1 283 ? -9.795 10.612 27.623 1.00 92.25 283 LYS A N 1
ATOM 2147 C CA . LYS A 1 283 ? -8.426 11.030 27.929 1.00 92.25 283 LYS A CA 1
ATOM 2148 C C . LYS A 1 283 ? -7.560 11.139 26.691 1.00 92.25 283 LYS A C 1
ATOM 2150 O O . LYS A 1 283 ? -7.713 10.379 25.739 1.00 92.25 283 LYS A O 1
ATOM 2155 N N . PHE A 1 284 ? -6.604 12.056 26.758 1.00 93.06 284 PHE A N 1
ATOM 2156 C CA . PHE A 1 284 ? -5.539 12.202 25.780 1.00 93.06 284 PHE A CA 1
ATOM 2157 C C . PHE A 1 284 ? -4.199 12.032 26.466 1.00 93.06 284 PHE A C 1
ATOM 2159 O O . PHE A 1 284 ? -3.892 12.732 27.433 1.00 93.06 284 PHE A O 1
ATOM 2166 N N . TYR A 1 285 ? -3.389 11.158 25.896 1.00 93.56 285 TYR A N 1
ATOM 2167 C CA . TYR A 1 285 ? -2.001 10.978 26.248 1.00 93.56 285 TYR A CA 1
ATOM 2168 C C . TYR A 1 285 ? -1.114 11.378 25.076 1.00 93.56 285 TYR A C 1
ATOM 2170 O O . TYR A 1 285 ? -1.476 11.175 23.913 1.00 93.56 285 TYR A O 1
ATOM 2178 N N . PHE A 1 286 ? 0.048 11.933 25.389 1.00 93.19 286 PHE A N 1
ATOM 2179 C CA . PHE A 1 286 ? 1.003 12.439 24.416 1.00 93.19 286 PHE A CA 1
ATOM 2180 C C . PHE A 1 286 ? 2.430 12.148 24.873 1.00 93.19 286 PHE A C 1
ATOM 2182 O O . PHE A 1 286 ? 2.757 12.346 26.040 1.00 93.19 286 PHE A O 1
ATOM 2189 N N . GLY A 1 287 ? 3.285 11.712 23.950 1.00 90.75 287 GLY A N 1
ATOM 2190 C CA . GLY A 1 287 ? 4.700 11.479 24.229 1.00 90.75 287 GLY A CA 1
ATOM 2191 C C . GLY A 1 287 ? 5.568 11.633 22.986 1.00 90.75 287 GLY A C 1
ATOM 2192 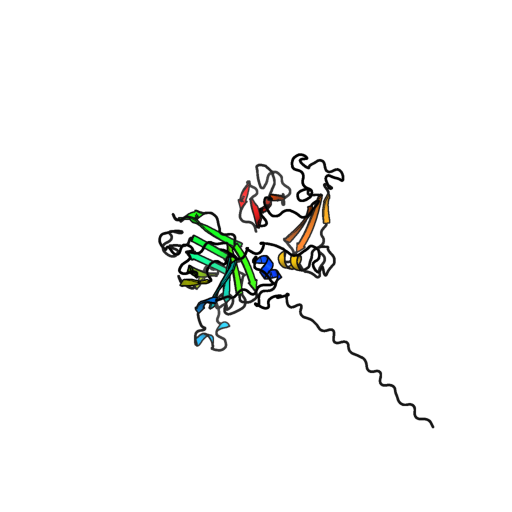O O . GLY A 1 287 ? 5.139 11.348 21.867 1.00 90.75 287 GLY A O 1
ATOM 2193 N N . ASN A 1 288 ? 6.803 12.096 23.177 1.00 89.56 288 ASN A N 1
ATOM 2194 C CA . ASN A 1 288 ? 7.838 12.034 22.146 1.00 89.56 288 ASN A CA 1
ATOM 2195 C C . ASN A 1 288 ? 8.491 10.652 22.194 1.00 89.56 288 ASN A C 1
ATOM 2197 O O . ASN A 1 288 ? 9.010 10.269 23.240 1.00 89.56 288 ASN A O 1
ATOM 2201 N N . VAL A 1 289 ? 8.457 9.931 21.075 1.00 86.38 289 VAL A N 1
ATOM 2202 C CA . VAL A 1 289 ? 8.913 8.530 21.008 1.00 86.38 289 VAL A CA 1
ATOM 2203 C C . VAL A 1 289 ? 10.218 8.376 20.222 1.00 86.38 289 VAL A C 1
ATOM 2205 O O . VAL A 1 289 ? 10.947 7.408 20.397 1.00 86.38 289 VAL A O 1
ATOM 2208 N N . ALA A 1 290 ? 10.556 9.347 19.366 1.00 79.69 290 ALA A N 1
ATOM 2209 C CA . ALA A 1 290 ? 11.870 9.469 18.728 1.00 79.69 290 ALA A CA 1
ATOM 2210 C C . ALA A 1 290 ? 11.957 10.777 17.937 1.00 79.69 290 ALA A C 1
ATOM 2212 O O . ALA A 1 290 ? 11.103 10.998 17.094 1.00 79.69 290 ALA A O 1
ATOM 2213 N N . GLU A 1 291 ? 13.005 11.588 18.113 1.00 85.19 291 GLU A N 1
ATOM 2214 C CA . GLU A 1 291 ? 13.262 12.798 17.301 1.00 85.19 291 GLU A CA 1
ATOM 2215 C C . GLU A 1 291 ? 11.994 13.653 17.056 1.00 85.19 291 GLU A C 1
ATOM 2217 O O . GLU A 1 291 ? 11.451 14.226 18.000 1.00 85.19 291 GLU A O 1
ATOM 2222 N N . ASP A 1 292 ? 11.518 13.732 15.810 1.00 81.50 292 ASP A N 1
ATOM 2223 C CA . ASP A 1 292 ? 10.328 14.462 15.357 1.00 81.50 292 ASP A CA 1
ATOM 2224 C C . ASP A 1 292 ? 9.034 13.621 15.365 1.00 81.50 292 ASP A C 1
ATOM 2226 O O . ASP A 1 292 ? 7.985 14.059 14.887 1.00 81.50 292 ASP A O 1
ATOM 2230 N N . ARG A 1 293 ? 9.077 12.418 15.943 1.00 83.25 293 ARG A N 1
ATOM 2231 C CA . ARG A 1 293 ? 7.945 11.507 16.096 1.00 83.25 293 ARG A CA 1
ATOM 2232 C C . ARG A 1 293 ? 7.307 11.634 17.467 1.00 83.25 293 ARG A C 1
ATOM 2234 O O . ARG A 1 293 ? 7.934 11.452 18.513 1.00 83.25 293 ARG A O 1
ATOM 2241 N N . TYR A 1 294 ? 5.999 11.828 17.429 1.00 87.62 294 TYR A N 1
ATOM 2242 C CA . TYR A 1 294 ? 5.157 11.909 18.606 1.00 87.62 294 TYR A CA 1
ATOM 2243 C C . TYR A 1 294 ? 4.034 10.886 18.517 1.00 87.62 294 TYR A C 1
ATOM 2245 O O . TYR A 1 294 ? 3.472 10.657 17.442 1.00 87.62 294 TYR A O 1
ATOM 2253 N N . LEU A 1 295 ? 3.710 10.289 19.656 1.00 89.00 295 LEU A N 1
ATOM 2254 C CA . LEU A 1 295 ? 2.613 9.353 19.809 1.00 89.00 295 LEU A CA 1
ATOM 2255 C C . LEU A 1 295 ? 1.473 10.019 20.577 1.00 89.00 295 LEU A C 1
ATOM 2257 O O . LEU A 1 295 ? 1.689 10.664 21.602 1.00 89.00 295 LEU A O 1
ATOM 2261 N N . TRP A 1 296 ? 0.259 9.837 20.064 1.00 89.62 296 TRP A N 1
ATOM 2262 C CA . TRP A 1 296 ? -0.983 10.241 20.708 1.00 89.62 296 TRP A CA 1
ATOM 2263 C C . TRP A 1 296 ? -1.797 8.991 21.016 1.00 89.62 296 TRP A C 1
ATOM 2265 O O . TRP A 1 296 ? -2.094 8.214 20.107 1.00 89.62 296 TRP A O 1
ATOM 2275 N N . CYS A 1 297 ? -2.190 8.819 22.273 1.00 90.06 297 CYS A N 1
ATOM 2276 C CA . CYS A 1 297 ? -3.143 7.790 22.674 1.00 90.06 297 CYS A CA 1
ATOM 2277 C C . CYS A 1 297 ? -4.424 8.472 23.162 1.00 90.06 297 CYS A C 1
ATOM 2279 O O . CYS A 1 297 ? -4.382 9.349 24.023 1.00 90.06 297 CYS A O 1
ATOM 2281 N N . ILE A 1 298 ? -5.558 8.111 22.561 1.00 90.62 298 ILE A N 1
ATOM 2282 C CA . ILE A 1 298 ? -6.865 8.690 22.870 1.00 90.62 298 ILE A CA 1
ATOM 2283 C C . ILE A 1 298 ? -7.751 7.577 23.414 1.00 90.62 298 ILE A C 1
ATOM 2285 O O . ILE A 1 298 ? -8.032 6.603 22.713 1.00 90.62 298 ILE A O 1
ATOM 2289 N N . GLU A 1 299 ? -8.188 7.731 24.660 1.00 89.62 299 GLU A N 1
ATOM 2290 C CA . GLU A 1 299 ? -9.106 6.798 25.303 1.00 89.62 299 GLU A CA 1
ATOM 2291 C C . GLU A 1 299 ? -10.558 7.204 25.050 1.00 89.62 299 GLU A C 1
ATOM 2293 O O . GLU A 1 299 ? -10.91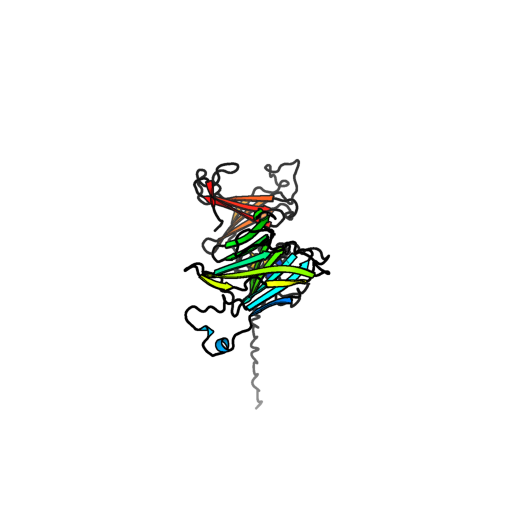1 8.386 25.049 1.00 89.62 299 GLU A O 1
ATOM 2298 N N . PHE A 1 300 ? -11.406 6.192 24.875 1.00 90.25 300 PHE A N 1
ATOM 2299 C CA . PHE A 1 300 ? -12.850 6.338 24.746 1.00 90.25 300 PHE A CA 1
ATOM 2300 C C . PHE A 1 300 ? -13.561 5.588 25.877 1.00 90.25 300 PHE A C 1
ATOM 2302 O O . PHE A 1 300 ? -12.995 4.684 26.493 1.00 90.25 300 PHE A O 1
ATOM 2309 N N . GLY A 1 301 ? -14.828 5.916 26.131 1.00 86.69 301 GLY A N 1
ATOM 2310 C CA . GLY A 1 301 ? -15.680 5.210 27.098 1.00 86.69 301 GLY A CA 1
ATOM 2311 C C . GLY A 1 301 ? -16.040 3.768 26.742 1.00 86.69 301 GLY A C 1
ATOM 2312 O O . GLY A 1 301 ? -16.651 3.070 27.551 1.00 86.69 301 GLY A O 1
ATOM 2313 N N . GLY A 1 302 ? -15.677 3.318 25.546 1.00 86.31 302 GLY A N 1
ATOM 2314 C CA . GLY A 1 302 ? -15.810 1.947 25.073 1.00 86.31 302 GLY A CA 1
ATOM 2315 C C . GLY A 1 302 ? -14.982 1.732 23.809 1.00 86.31 302 GLY A C 1
ATOM 2316 O O . GLY A 1 302 ? -14.264 2.631 23.371 1.00 86.31 302 GLY A O 1
ATOM 2317 N N . ASP A 1 303 ? -15.106 0.554 23.202 1.00 81.50 303 ASP A N 1
ATOM 2318 C CA . ASP A 1 303 ? -14.384 0.225 21.972 1.00 81.50 303 ASP A CA 1
ATOM 2319 C C . ASP A 1 303 ? -14.782 1.174 20.834 1.00 81.50 303 ASP A C 1
ATOM 2321 O O . ASP A 1 303 ? -15.945 1.224 20.430 1.00 81.50 303 ASP A O 1
ATOM 2325 N N . TYR A 1 304 ? -13.815 1.918 20.292 1.00 82.94 304 TYR A N 1
ATOM 2326 C CA . TYR A 1 304 ? -14.088 2.891 19.237 1.00 82.94 304 TYR A CA 1
ATOM 2327 C C . TYR A 1 304 ? -14.692 2.210 17.989 1.00 82.94 304 TYR A C 1
ATOM 2329 O O . TYR A 1 304 ? -14.071 1.304 17.411 1.00 82.94 304 TYR A O 1
ATOM 2337 N N . PRO A 1 305 ? -15.865 2.650 17.493 1.00 79.75 305 PRO A N 1
ATOM 2338 C CA . PRO A 1 305 ? -16.533 1.980 16.397 1.00 79.75 305 PRO A CA 1
ATOM 2339 C C . PRO A 1 305 ? -15.876 2.437 15.101 1.00 79.75 305 PRO A C 1
ATOM 2341 O O . PRO A 1 305 ? -15.964 3.602 14.740 1.00 79.75 305 PRO A O 1
ATOM 2344 N N . ARG A 1 306 ? -15.220 1.544 14.358 1.00 71.75 306 ARG A N 1
ATOM 2345 C CA . ARG A 1 306 ? -14.541 1.945 13.108 1.00 71.75 306 ARG A CA 1
ATOM 2346 C C . ARG A 1 306 ? -15.505 2.328 11.995 1.00 71.75 306 ARG A C 1
ATOM 2348 O O . ARG A 1 306 ? -15.253 3.277 11.262 1.00 71.75 306 ARG A O 1
ATOM 2355 N N . ALA A 1 307 ? -16.589 1.573 11.844 1.00 72.38 307 ALA A N 1
ATOM 2356 C CA . ALA A 1 307 ? -17.581 1.819 10.806 1.00 72.38 307 ALA A CA 1
ATOM 2357 C C . ALA A 1 307 ? -18.451 3.032 11.157 1.00 72.38 307 ALA A C 1
ATOM 2359 O O . ALA A 1 307 ? -18.826 3.216 12.315 1.00 72.38 307 ALA A O 1
ATOM 2360 N N . ASN A 1 308 ? -18.820 3.824 10.143 1.00 77.38 308 ASN A N 1
ATOM 2361 C CA . ASN A 1 308 ? -19.673 5.008 10.303 1.00 77.38 308 ASN A CA 1
ATOM 2362 C C . ASN A 1 308 ? -19.128 6.024 11.331 1.00 77.38 308 ASN A C 1
ATOM 2364 O O . ASN A 1 308 ? -19.890 6.718 12.012 1.00 77.38 308 ASN A O 1
ATOM 2368 N N . SER A 1 309 ? -17.809 6.097 11.479 1.00 80.88 309 SER A N 1
ATOM 2369 C CA . SER A 1 309 ? -17.162 7.014 12.411 1.00 80.88 309 SER A CA 1
ATOM 2370 C C . SER A 1 309 ? -16.127 7.856 11.704 1.00 80.88 309 SER A C 1
ATOM 2372 O O . SER A 1 309 ? -15.466 7.404 10.771 1.00 80.88 309 SER A O 1
ATOM 2374 N N . ASN A 1 310 ? -16.023 9.089 12.181 1.00 85.00 310 ASN A N 1
ATOM 2375 C CA . ASN A 1 310 ? -15.022 10.047 11.774 1.00 85.00 310 ASN A CA 1
ATOM 2376 C C . ASN A 1 310 ? -14.484 10.700 13.046 1.00 85.00 310 ASN A C 1
ATOM 2378 O O . ASN A 1 310 ? -15.198 11.463 13.700 1.00 85.00 310 ASN A O 1
ATOM 2382 N N . PHE A 1 311 ? -13.264 10.342 13.423 1.00 87.88 311 PHE A N 1
ATOM 2383 C CA . PHE A 1 311 ? -12.512 11.004 14.479 1.00 87.88 311 PHE A CA 1
ATOM 2384 C C . PHE A 1 311 ? -11.495 11.934 13.828 1.00 87.88 311 PHE A C 1
ATOM 2386 O O . PHE A 1 311 ? -10.800 11.527 12.900 1.00 87.88 311 PHE A O 1
ATOM 2393 N N . ILE A 1 312 ? -11.425 13.178 14.301 1.00 90.56 312 ILE A N 1
ATOM 2394 C CA . ILE A 1 312 ? -10.471 14.169 13.808 1.00 90.56 312 ILE A CA 1
ATOM 2395 C C . ILE A 1 312 ? -9.774 14.804 15.005 1.00 90.56 312 ILE A C 1
ATOM 2397 O O . ILE A 1 312 ? -10.435 15.360 15.880 1.00 90.56 312 ILE A O 1
ATOM 2401 N N . LEU A 1 313 ? -8.447 14.756 14.998 1.00 91.69 313 LEU A N 1
ATOM 2402 C CA . LEU A 1 313 ? -7.577 15.481 15.907 1.00 91.69 313 LEU A CA 1
ATOM 2403 C C . LEU A 1 313 ? -6.999 16.693 15.170 1.00 91.69 313 LEU A C 1
ATOM 2405 O O . LEU A 1 313 ? -6.334 16.552 14.144 1.00 91.69 313 LEU A O 1
ATOM 2409 N N . TYR A 1 314 ? -7.285 17.884 15.687 1.00 93.81 314 TYR A N 1
ATOM 2410 C CA . TYR A 1 314 ? -6.730 19.143 15.200 1.00 93.81 314 TYR A CA 1
ATOM 2411 C C . TYR A 1 314 ? -5.548 19.532 16.083 1.00 93.81 314 TYR A C 1
ATOM 2413 O O . TYR A 1 314 ? -5.724 19.715 17.284 1.00 93.81 314 TYR A O 1
ATOM 2421 N N . LEU A 1 315 ? -4.363 19.636 15.490 1.00 93.81 315 LEU A N 1
ATOM 2422 C CA . LEU A 1 315 ? -3.124 19.979 16.174 1.00 93.81 315 LEU A CA 1
ATOM 2423 C C . LEU A 1 315 ? -2.641 21.348 15.708 1.00 93.81 315 LEU A C 1
ATOM 2425 O O . LEU A 1 315 ? -2.366 21.540 14.523 1.00 93.81 315 LEU A O 1
ATOM 2429 N N . ASP A 1 316 ? -2.546 22.266 16.657 1.00 94.62 316 ASP A N 1
ATOM 2430 C CA . ASP A 1 316 ? -1.778 23.503 16.561 1.00 94.62 316 ASP A CA 1
ATOM 2431 C C . ASP A 1 316 ? -0.369 23.188 17.089 1.00 94.62 316 ASP A C 1
ATOM 2433 O O . ASP A 1 316 ? -0.184 22.947 18.284 1.00 94.62 316 ASP A O 1
ATOM 2437 N N . ALA A 1 317 ? 0.585 23.013 16.176 1.00 92.56 317 ALA A N 1
ATOM 2438 C CA . ALA A 1 317 ? 1.924 22.518 16.481 1.00 92.56 317 ALA A CA 1
ATOM 2439 C C . ALA A 1 317 ? 2.928 23.656 16.696 1.00 92.56 317 ALA A C 1
ATOM 2441 O O . ALA A 1 317 ? 3.920 23.462 17.402 1.00 92.56 317 ALA A O 1
ATOM 2442 N N . ASP A 1 318 ? 2.684 24.827 16.104 1.00 93.25 318 ASP A N 1
ATOM 2443 C CA . ASP A 1 318 ? 3.465 26.041 16.344 1.00 93.25 318 ASP A CA 1
ATOM 2444 C C . ASP A 1 318 ? 2.902 26.922 17.479 1.00 93.25 318 ASP A C 1
ATOM 2446 O O . ASP A 1 318 ? 3.595 27.831 17.951 1.00 93.25 318 ASP A O 1
ATOM 2450 N N . ASN A 1 319 ? 1.712 26.583 17.989 1.00 94.00 319 ASN A N 1
ATOM 2451 C CA . ASN A 1 319 ? 0.994 27.276 19.056 1.00 94.00 319 ASN A CA 1
ATOM 2452 C C . ASN A 1 319 ? 0.713 28.752 18.700 1.00 94.00 319 ASN A C 1
ATOM 2454 O O . ASN A 1 319 ? 0.802 29.643 19.558 1.00 94.00 319 ASN A O 1
ATOM 2458 N N . ASP A 1 320 ? 0.399 29.022 17.429 1.00 94.56 320 ASP A N 1
ATOM 2459 C CA . ASP A 1 320 ? -0.047 30.319 16.922 1.00 94.56 320 ASP A CA 1
ATOM 2460 C C . ASP A 1 320 ? -1.401 30.201 16.199 1.00 94.56 320 ASP A C 1
ATOM 2462 O O . ASP A 1 320 ? -1.507 29.886 15.019 1.00 94.56 320 ASP A O 1
ATOM 2466 N N . GLU A 1 321 ? -2.478 30.628 16.864 1.00 94.19 321 GLU A N 1
ATOM 2467 C CA . GLU A 1 321 ? -3.836 30.634 16.293 1.00 94.19 321 GLU A CA 1
ATOM 2468 C C . GLU A 1 321 ? -3.980 31.426 14.968 1.00 94.19 321 GLU A C 1
ATOM 2470 O O . GLU A 1 321 ? -5.013 31.349 14.289 1.00 94.19 321 GLU A O 1
ATOM 2475 N N . LYS A 1 322 ? -2.979 32.239 14.594 1.00 95.12 322 LYS A N 1
ATOM 2476 C CA . LYS A 1 322 ? -2.957 33.010 13.342 1.00 95.12 322 LYS A CA 1
ATOM 2477 C C . LYS A 1 322 ? -2.342 32.250 12.176 1.00 95.12 322 LYS A C 1
ATOM 2479 O O . LYS A 1 322 ? -2.587 32.664 11.034 1.00 95.12 322 LYS A O 1
ATOM 2484 N N . THR A 1 323 ? -1.553 31.209 12.413 1.00 94.75 323 THR A N 1
ATOM 2485 C CA . THR A 1 323 ? -0.962 30.349 11.379 1.00 94.75 323 THR A CA 1
ATOM 2486 C C . THR A 1 323 ? -1.928 29.197 11.055 1.00 94.75 323 THR A C 1
ATOM 2488 O O . THR A 1 323 ? -3.124 29.298 11.343 1.00 94.75 323 THR A O 1
ATOM 2491 N N . GLY A 1 324 ? -1.499 28.213 10.264 1.00 94.94 324 GLY A N 1
ATOM 2492 C CA . GLY A 1 324 ? -2.319 27.061 9.883 1.00 94.94 324 GLY A CA 1
ATOM 2493 C C . GLY A 1 324 ? -3.713 27.363 9.302 1.00 94.94 324 GLY A C 1
ATOM 2494 O O . GLY A 1 324 ? -3.975 28.401 8.672 1.00 94.94 324 GLY A O 1
ATOM 2495 N N . ARG A 1 325 ? -4.633 26.415 9.505 1.00 94.19 325 ARG A N 1
ATOM 2496 C CA . ARG A 1 325 ? -6.030 26.438 9.043 1.00 94.19 325 ARG A CA 1
ATOM 2497 C C . ARG A 1 325 ? -6.762 27.706 9.501 1.00 94.19 325 ARG A C 1
ATOM 2499 O O . ARG A 1 325 ? -6.582 28.171 10.617 1.00 94.19 325 ARG A O 1
ATOM 2506 N N . LYS A 1 326 ? -7.648 28.254 8.654 1.00 89.94 326 LYS A N 1
ATOM 2507 C CA . LYS A 1 326 ? -8.364 29.525 8.931 1.00 89.94 326 LYS A CA 1
ATOM 2508 C C . LYS A 1 326 ? -9.832 29.393 9.350 1.00 89.94 326 LYS A C 1
ATOM 2510 O O . LYS A 1 326 ? -10.391 30.339 9.894 1.00 89.94 326 LYS A O 1
ATOM 2515 N N . ALA A 1 327 ? -10.485 28.265 9.075 1.00 86.44 327 ALA A N 1
ATOM 2516 C CA . ALA A 1 327 ? -11.923 28.093 9.301 1.00 86.44 327 ALA A CA 1
ATOM 2517 C C . ALA A 1 327 ? -12.237 26.797 10.060 1.00 86.44 327 ALA A C 1
ATOM 2519 O O . ALA A 1 327 ? -11.630 25.760 9.801 1.00 86.44 327 ALA A O 1
ATOM 2520 N N . GLY A 1 328 ? -13.218 26.846 10.966 1.00 86.81 328 GLY A N 1
ATOM 2521 C CA . GLY A 1 328 ? -13.675 25.708 11.776 1.00 86.81 328 GLY A CA 1
ATOM 2522 C C . GLY A 1 328 ? -12.805 25.439 13.007 1.00 86.81 328 GLY A C 1
ATOM 2523 O O . GLY A 1 328 ? -13.339 25.385 14.107 1.00 86.81 328 GLY A O 1
ATOM 2524 N N . ALA A 1 329 ? -11.488 25.338 12.817 1.00 91.25 329 ALA A N 1
ATOM 2525 C CA . ALA A 1 329 ? -10.478 25.239 13.874 1.00 91.25 329 ALA A CA 1
ATOM 2526 C C . ALA A 1 329 ? -9.250 26.087 13.472 1.00 91.25 329 ALA A C 1
ATOM 2528 O O . ALA A 1 329 ? -8.384 25.586 12.753 1.00 91.25 329 ALA A O 1
ATOM 2529 N N . PRO A 1 330 ? -9.236 27.399 13.785 1.00 94.44 330 PRO A N 1
ATOM 2530 C CA . PRO A 1 330 ? -8.100 28.278 13.499 1.00 94.44 330 PRO A CA 1
ATOM 2531 C C . PRO A 1 330 ? -6.816 27.827 14.211 1.00 94.44 330 PRO A C 1
ATOM 2533 O O . PRO A 1 330 ? -6.916 27.259 15.294 1.00 94.44 330 PRO A O 1
ATOM 2536 N N . GLY A 1 331 ? -5.643 28.053 13.611 1.00 95.81 331 GLY A N 1
ATOM 2537 C CA . GLY A 1 331 ? -4.343 27.669 14.191 1.00 95.81 331 GLY A CA 1
ATOM 2538 C C . GLY A 1 331 ? -3.923 26.219 13.952 1.00 95.81 331 GLY A C 1
ATOM 2539 O O . GLY A 1 331 ? -2.836 25.818 14.317 1.00 95.81 331 GLY A O 1
ATOM 2540 N N . THR A 1 332 ? -4.764 25.387 13.331 1.00 97.25 332 THR A N 1
ATOM 2541 C CA . THR A 1 332 ? -4.391 23.983 13.089 1.00 97.25 332 THR A CA 1
ATOM 2542 C C . THR A 1 332 ? -3.318 23.865 12.005 1.00 97.25 332 THR A C 1
ATOM 2544 O O . THR A 1 332 ? -3.607 24.147 10.839 1.00 97.25 332 THR A O 1
ATOM 2547 N N . ASP A 1 333 ? -2.156 23.320 12.352 1.00 95.88 333 ASP A N 1
ATOM 2548 C CA . ASP A 1 333 ? -1.107 22.900 11.417 1.00 95.88 333 ASP A CA 1
ATOM 2549 C C . ASP A 1 333 ? -1.352 21.494 10.874 1.00 95.88 333 ASP A C 1
ATOM 2551 O O . ASP A 1 333 ? -1.172 21.253 9.683 1.00 95.88 333 ASP A O 1
ATOM 2555 N N . TYR A 1 334 ? -1.824 20.567 11.715 1.00 94.25 334 TYR A N 1
ATOM 2556 C CA . TYR A 1 334 ? -2.104 19.188 11.313 1.00 94.25 334 TYR A CA 1
ATOM 2557 C C . TYR A 1 334 ? -3.520 18.767 11.691 1.00 94.25 334 TYR A C 1
ATOM 2559 O O . TYR A 1 334 ? -3.922 18.794 12.849 1.00 94.25 334 TYR A O 1
ATOM 2567 N N . MET A 1 335 ? -4.286 18.324 10.701 1.00 92.88 335 MET A N 1
ATOM 2568 C CA . MET A 1 335 ? -5.561 17.644 10.899 1.00 92.88 335 MET A CA 1
ATOM 2569 C C . MET A 1 335 ? -5.338 16.152 10.686 1.00 92.88 335 MET A C 1
ATOM 2571 O O . MET A 1 335 ? -5.172 15.720 9.547 1.00 92.88 335 MET A O 1
ATOM 2575 N N . LEU A 1 336 ? -5.334 15.369 11.760 1.00 90.00 336 LEU A N 1
ATOM 2576 C CA . LEU A 1 336 ? -5.205 13.913 11.719 1.00 90.00 336 LEU A CA 1
ATOM 2577 C C . LEU A 1 336 ? -6.595 13.289 11.810 1.00 90.00 336 LEU A C 1
ATOM 2579 O O . LEU A 1 336 ? -7.414 13.721 12.615 1.00 90.00 336 LEU A O 1
ATOM 2583 N N . GLY A 1 337 ? -6.886 12.294 10.980 1.00 86.75 337 GLY A N 1
ATOM 2584 C CA . GLY A 1 337 ? -8.220 11.716 10.867 1.00 86.75 337 GLY A CA 1
ATOM 2585 C C . GLY A 1 337 ? -8.216 10.195 10.871 1.00 86.75 337 GLY A C 1
ATOM 2586 O O . GLY A 1 337 ? -7.349 9.562 10.270 1.00 86.75 337 GLY A O 1
ATOM 2587 N N . LEU A 1 338 ? -9.238 9.617 11.496 1.00 81.62 338 LEU A N 1
ATOM 2588 C CA . LEU A 1 338 ? -9.609 8.214 11.366 1.00 81.62 338 LEU A CA 1
ATOM 2589 C C . LEU A 1 338 ? -11.059 8.154 10.876 1.00 81.62 338 LEU A C 1
ATOM 2591 O O . LEU A 1 338 ? -11.984 8.471 11.624 1.00 81.62 338 LEU A O 1
ATOM 2595 N N . SER A 1 339 ? -11.254 7.763 9.616 1.00 76.81 339 SER A N 1
ATOM 2596 C CA . SER A 1 339 ? -12.573 7.684 8.977 1.00 76.81 339 SER A CA 1
ATOM 2597 C C . SER A 1 339 ? -12.795 6.297 8.390 1.00 76.81 339 SER A C 1
ATOM 2599 O O . SER A 1 339 ? -11.964 5.804 7.630 1.00 76.81 339 SER A O 1
ATOM 2601 N N . GLU A 1 340 ? -13.888 5.639 8.779 1.00 69.50 340 GLU A N 1
ATOM 2602 C CA . GLU A 1 340 ? -14.214 4.256 8.377 1.00 69.50 340 GLU A CA 1
ATOM 2603 C C . GLU A 1 340 ? -13.067 3.243 8.608 1.00 69.50 340 GLU A C 1
ATOM 2605 O O . GLU A 1 340 ? -12.903 2.268 7.875 1.00 69.50 340 GLU A O 1
ATOM 2610 N N . GLY A 1 341 ? -12.244 3.476 9.637 1.00 61.34 341 GLY A N 1
ATOM 2611 C CA . GLY A 1 341 ? -11.063 2.662 9.955 1.00 61.34 341 GLY A CA 1
ATOM 2612 C C . GLY A 1 341 ? -9.814 2.965 9.115 1.00 61.34 341 GLY A C 1
ATOM 2613 O O . GLY A 1 341 ? -8.779 2.340 9.333 1.00 61.34 341 GLY A O 1
ATOM 2614 N N . GLY A 1 342 ? -9.880 3.918 8.183 1.00 63.16 342 GLY A N 1
ATOM 2615 C CA . GLY A 1 342 ? -8.731 4.431 7.443 1.00 63.16 342 GLY A CA 1
ATOM 2616 C C . GLY A 1 342 ? -8.116 5.652 8.125 1.00 63.16 342 GLY A C 1
ATOM 2617 O O . GLY A 1 342 ? -8.824 6.606 8.446 1.00 63.16 342 GLY A O 1
ATOM 2618 N N . ALA A 1 343 ? -6.798 5.630 8.326 1.00 76.94 343 ALA A N 1
ATOM 2619 C CA . ALA A 1 343 ? -6.051 6.798 8.780 1.00 76.94 343 ALA A CA 1
ATOM 2620 C C . ALA A 1 343 ? -5.800 7.765 7.612 1.00 76.94 343 ALA A C 1
ATOM 2622 O O . ALA A 1 343 ? -5.524 7.343 6.487 1.00 76.94 343 ALA A O 1
ATOM 2623 N N . GLY A 1 344 ? -5.858 9.061 7.887 1.00 78.88 344 GLY A N 1
ATOM 2624 C CA . GLY A 1 344 ? -5.523 10.114 6.942 1.00 78.88 344 GLY A CA 1
ATOM 2625 C C . GLY A 1 344 ? -5.123 11.390 7.665 1.00 78.88 344 GLY A C 1
ATOM 2626 O O . GLY A 1 344 ? -5.201 11.482 8.888 1.00 78.88 344 GLY A O 1
ATOM 2627 N N . GLY A 1 345 ? -4.711 12.396 6.907 1.00 86.94 345 GLY A N 1
ATOM 2628 C CA . GLY A 1 345 ? -4.517 13.713 7.477 1.00 86.94 345 GLY A CA 1
ATOM 2629 C C . GLY A 1 345 ? -4.242 14.783 6.438 1.00 86.94 345 GLY A C 1
ATOM 2630 O O . GLY A 1 345 ? -4.201 14.530 5.234 1.00 86.94 345 GLY A O 1
ATOM 2631 N N . THR A 1 346 ? -4.106 16.008 6.915 1.00 88.19 346 THR A N 1
ATOM 2632 C CA . THR A 1 346 ? -3.848 17.194 6.104 1.00 88.19 346 THR A CA 1
ATOM 2633 C C . THR A 1 346 ? -2.945 18.119 6.899 1.00 88.19 346 THR A C 1
ATOM 2635 O O . THR A 1 346 ? -3.250 18.398 8.057 1.00 88.19 346 THR A O 1
ATOM 2638 N N . ALA A 1 347 ? -1.858 18.585 6.286 1.00 92.06 347 ALA A N 1
ATOM 2639 C CA . ALA A 1 347 ? -1.030 19.642 6.847 1.00 92.06 347 ALA A CA 1
ATOM 2640 C C . ALA A 1 347 ? -1.423 20.999 6.252 1.00 92.06 347 ALA A C 1
ATOM 2642 O O . ALA A 1 347 ? -1.854 21.086 5.095 1.00 92.06 347 ALA A O 1
ATOM 2643 N N . PHE A 1 348 ? -1.259 22.055 7.037 1.00 93.19 348 PHE A N 1
ATOM 2644 C CA . PHE A 1 348 ? -1.516 23.432 6.651 1.00 93.19 348 PHE A CA 1
ATOM 2645 C C . PHE A 1 348 ? -0.241 24.253 6.821 1.00 93.19 348 PHE A C 1
ATOM 2647 O O . PHE A 1 348 ? 0.418 24.200 7.852 1.00 93.19 348 PHE A O 1
ATOM 2654 N N . ALA A 1 349 ? 0.109 25.028 5.799 1.00 92.62 349 ALA A N 1
ATOM 2655 C CA . ALA A 1 349 ? 1.151 26.037 5.904 1.00 92.62 349 ALA A CA 1
ATOM 2656 C C . ALA A 1 349 ? 0.672 27.223 6.767 1.00 92.62 349 ALA A C 1
ATOM 2658 O O . ALA A 1 349 ? -0.537 27.417 6.927 1.00 92.62 349 ALA A O 1
ATOM 2659 N N . PRO A 1 350 ? 1.577 28.105 7.237 1.00 95.62 350 PRO A N 1
ATOM 2660 C CA . PRO A 1 350 ? 1.199 29.260 8.058 1.00 95.62 350 PRO A CA 1
ATOM 2661 C C . PRO A 1 350 ? 0.148 30.190 7.424 1.00 95.62 350 PRO A C 1
ATOM 2663 O O . PRO A 1 350 ? -0.658 30.828 8.107 1.00 95.62 350 PRO A O 1
ATOM 2666 N N . ASN A 1 351 ? 0.110 30.265 6.093 1.00 94.00 351 ASN A N 1
ATOM 2667 C CA . ASN A 1 351 ? -0.885 31.051 5.362 1.00 94.00 351 ASN A CA 1
ATOM 2668 C C . ASN A 1 351 ? -2.265 30.363 5.254 1.00 94.00 351 ASN A C 1
ATOM 2670 O O . ASN A 1 351 ? -3.225 31.007 4.833 1.00 94.00 351 ASN A O 1
ATOM 2674 N N . GLY A 1 352 ? -2.384 29.104 5.682 1.00 91.88 352 GLY A N 1
ATOM 2675 C CA . GLY A 1 352 ? -3.591 28.280 5.632 1.00 91.88 352 GLY A CA 1
ATOM 2676 C C . GLY A 1 352 ? -3.737 27.409 4.388 1.00 91.88 352 GLY A C 1
ATOM 2677 O O . GLY A 1 352 ? -4.741 26.703 4.281 1.00 91.88 352 GLY A O 1
ATOM 2678 N N . ASP A 1 353 ? -2.764 27.426 3.475 1.00 90.25 353 ASP A N 1
ATOM 2679 C CA . ASP A 1 353 ? -2.764 26.540 2.313 1.00 90.25 353 ASP A CA 1
ATOM 2680 C C . ASP A 1 353 ? -2.480 25.098 2.734 1.00 90.25 353 ASP A C 1
ATOM 2682 O O . ASP A 1 353 ? -1.653 24.835 3.606 1.00 90.25 353 ASP A O 1
ATOM 2686 N N . THR A 1 354 ? -3.140 24.142 2.084 1.00 89.75 354 THR A N 1
ATOM 2687 C CA . THR A 1 354 ? -2.839 22.724 2.281 1.00 89.75 354 THR A CA 1
ATOM 2688 C C . THR A 1 354 ? -1.469 22.381 1.707 1.00 89.75 354 THR A C 1
ATOM 2690 O O . THR A 1 354 ? -1.169 22.702 0.556 1.00 89.75 354 THR A O 1
ATOM 2693 N N . VAL A 1 355 ? -0.673 21.659 2.488 1.00 82.56 355 VAL A N 1
ATOM 2694 C CA . VAL A 1 355 ? 0.627 21.119 2.083 1.00 82.56 355 VAL A CA 1
ATOM 2695 C C . VAL A 1 355 ? 0.668 19.603 2.306 1.00 82.56 355 VAL A C 1
ATOM 2697 O O . VAL A 1 355 ? -0.160 19.068 3.053 1.00 82.56 355 VAL A O 1
ATOM 2700 N N . PRO A 1 356 ? 1.576 18.872 1.632 1.00 76.44 356 PRO A N 1
ATOM 2701 C CA . PRO A 1 356 ? 1.785 17.456 1.914 1.00 76.44 356 PRO A CA 1
ATOM 2702 C C . PRO A 1 356 ? 2.117 17.227 3.392 1.00 76.44 356 PRO A C 1
ATOM 2704 O O . PRO A 1 356 ? 2.819 18.036 3.997 1.00 76.44 356 PRO A O 1
ATOM 2707 N N . LEU A 1 357 ? 1.616 16.126 3.958 1.00 74.94 357 LEU A N 1
ATOM 2708 C CA . LEU A 1 357 ? 2.084 15.656 5.261 1.00 74.94 357 LEU A CA 1
ATOM 2709 C C . LEU A 1 357 ? 3.570 15.261 5.154 1.00 74.94 357 LEU A C 1
ATOM 2711 O O . LEU A 1 357 ? 3.939 14.699 4.116 1.00 74.94 357 LEU A O 1
ATOM 2715 N N . PRO A 1 358 ? 4.386 15.567 6.177 1.00 62.28 358 PRO A N 1
ATOM 2716 C CA . PRO A 1 358 ? 5.787 15.161 6.233 1.00 62.28 358 PRO A CA 1
ATOM 2717 C C . PRO A 1 358 ? 5.974 13.638 6.263 1.00 62.28 358 PRO A C 1
ATOM 2719 O O . PRO A 1 358 ? 5.043 12.913 6.697 1.00 62.28 358 PRO A O 1
#

Solvent-accessible surface area (backbone atoms only — not comparable to full-atom values): 20003 Å² total; per-residue (Å²): 140,83,88,80,80,84,82,81,81,80,80,80,76,77,77,78,74,81,69,72,81,68,70,60,44,76,47,69,67,82,58,34,35,65,58,25,30,60,42,26,45,50,46,82,54,61,71,70,66,42,77,60,45,77,54,79,83,54,80,70,63,72,39,89,68,47,77,71,38,89,92,57,53,45,26,52,37,71,28,35,36,26,39,23,55,75,16,34,50,28,35,40,35,38,42,30,31,73,27,52,54,51,55,74,58,23,36,39,37,36,37,28,16,27,76,56,41,67,85,26,12,27,74,54,85,94,52,44,11,24,29,34,40,37,38,48,34,65,90,47,70,52,49,45,18,32,31,67,87,34,48,86,39,79,47,48,62,66,29,74,53,71,58,65,29,30,39,36,44,22,32,51,46,76,54,28,73,55,97,75,19,23,33,30,36,37,31,42,38,28,25,35,59,79,73,72,42,84,72,31,69,68,52,82,39,76,36,75,47,61,26,72,39,93,49,76,65,49,66,59,47,74,84,73,54,97,80,46,67,44,72,52,68,64,82,62,29,31,70,56,26,56,72,75,68,50,56,56,74,54,59,64,67,62,41,82,78,46,75,56,40,40,65,93,75,66,32,77,85,69,57,79,92,77,65,48,48,34,75,35,64,20,35,35,27,42,23,73,75,50,95,96,40,69,48,76,49,75,44,46,62,37,76,68,57,42,71,97,31,75,50,74,50,76,35,51,81,86,74,39,64,80,27,12,25,77,70,100,52,55,12,21,28,35,40,40,35,39,43,62,53,42,79,51,69,46,23,29,39,59,89,34,49,80,44,80,70,133

Sequence (358 aa):
MRYVRPLCVLTLVSLASCFSAFAQDTDSDGLPDALEARLGTNPAVAEKLDAVWEKPAAPEEQKPGFFEKPGFSAGRDLRKILLANVAGNRYLWALEFAGDFEFKNTNLLMYVDADNNPKRGQKDKALLGTDFVLWLSDGGRGCHGYSLTGEGASAAPTRFGWLGRRVFFCTDMPLAQQDGKAVCRIFAKVETLEPRAEVASTGWVAVTGQGERTRAKPPIGLQASATGKDSDGDGVPDAIEELLGTNANFAEPLELVHDDKLMADGDKTVNKANYSAERDISKFYFGNVAEDRYLWCIEFGGDYPRANSNFILYLDADNDEKTGRKAGAPGTDYMLGLSEGGAGGTAFAPNGDTVPLP

Foldseek 3Di:
DDDDDDDPPDPPPPPPPPPPPPQDQQCPLPDHPLNCLQLQAHSVDRWDWDWFDFDDDDPCNVDPCNCVDPPHDQLQAWGTWTWTARAFQKIKIKTFTSWFHDQAQKKKKKFKLQQQDQCFEADPPQRRSGQKIWIRHPQDTDMWGAGRHHDTDDGWDWGWDGDIRIIMIITSGHHHDDPQWGWIKMKMWMFGVVVTDTDDIDRIGIGTGHHHDNDDGRDHHDPPDLPAPQQCPLSQHCSNCVVLVAHSNDRFPWDWPDAQAFVVVPRPPDDPVPDDQLPAWGTWTKGDRDDPDIDIDIDTSDNNDLAPDKDKDFDLPVPDQQFEADPPRGNGQKIWMRHSNDTDIWGAGGNHDTDDDD

Nearest PDB structures (foldseek):
  5wtg-assembly1_B  TM=3.958E-01  e=4.939E-02  Mus musculus
  9b7b-assembly2_G  TM=3.228E-01  e=6.159E-02  Homo sapiens
  7qf1-assembly1_C  TM=2.786E-01  e=4.423E-02  Homo sapiens
  8v9d-assembly1_M  TM=2.722E-01  e=7.681E-02  Homo sapiens
  7qf1-assembly1_E  TM=2.695E-01  e=1.012E-01  Homo sapiens